Protein AF-D5EQP4-F1 (afdb_monomer)

Solvent-accessible surface area (backbone atoms only — not comparable to full-atom values): 12118 Å² total; per-residue (Å²): 108,71,71,57,51,53,52,50,49,57,51,48,50,67,75,40,42,70,58,52,51,50,50,50,55,60,63,40,48,64,55,52,51,50,50,43,41,33,75,72,69,65,43,60,64,64,76,76,71,49,58,66,45,70,74,69,76,46,62,90,68,68,60,51,70,58,53,53,41,49,52,41,34,54,50,36,27,50,51,29,46,54,44,28,58,54,42,51,75,69,62,64,50,60,69,64,30,52,49,27,49,49,52,24,52,53,37,45,52,55,38,50,31,70,74,62,37,30,54,79,47,52,38,40,72,72,72,43,53,44,70,56,45,52,52,48,52,51,49,52,52,49,49,51,50,64,77,39,41,74,62,43,72,75,46,73,45,68,39,44,50,50,13,52,49,24,40,52,48,17,54,47,37,66,77,73,54,84,90,51,75,66,54,56,51,51,25,53,52,29,36,43,51,12,45,52,29,44,28,52,35,50,53,50,51,42,53,52,53,54,55,53,42,58,60,59,70,69,55,76,80,79,85,124

pLDDT: mean 89.9, std 10.15, range [43.69, 98.62]

Radius of gyration: 22.12 Å; Cα contacts (8 Å, |Δi|>4): 159; chains: 1; bounding box: 54×54×61 Å

Sequence (224 aa):
MLAQVLKSLRQQLHTTRKRLIALLLIGSLPIIALAYAIYGLGIPSGDLTRDPNVLAELPAYTGIASQLGLFLWAASLAIVFLTSFELERRSGNMGRRAFLLASAALTLLLLVDDAFLLHEEMLPGLGVPERATYLGYLSVVGLYLMVFIRSILQSEYLILLLSLGFFGLSVGIDVFVFGTSLVFFLEDSTKLLGICCWFYYHWRVCRSFLNRSTAGENKPAAHS

Structure (mmCIF, N/CA/C/O backbone):
data_AF-D5EQP4-F1
#
_entry.id   AF-D5EQP4-F1
#
loop_
_atom_site.group_PDB
_atom_site.id
_atom_site.type_symbol
_atom_site.label_atom_id
_atom_site.label_alt_id
_atom_site.label_comp_id
_atom_site.label_asym_id
_atom_site.label_entity_id
_atom_site.label_seq_id
_atom_site.pdbx_PDB_ins_code
_atom_site.Cartn_x
_atom_site.Cartn_y
_atom_site.Cartn_z
_atom_site.occupancy
_atom_site.B_iso_or_equiv
_atom_site.auth_seq_id
_atom_site.auth_comp_id
_atom_site.auth_asym_id
_atom_site.auth_atom_id
_atom_site.pdbx_PDB_model_num
ATOM 1 N N . MET A 1 1 ? 3.238 -34.539 31.802 1.00 78.25 1 MET A N 1
ATOM 2 C CA . MET A 1 1 ? 3.637 -33.576 30.753 1.00 78.25 1 MET A CA 1
ATOM 3 C C . MET A 1 1 ? 3.097 -33.958 29.369 1.00 78.25 1 MET A C 1
ATOM 5 O O . MET A 1 1 ? 2.252 -33.239 28.858 1.00 78.25 1 MET A O 1
ATOM 9 N N . LEU A 1 2 ? 3.465 -35.110 28.791 1.00 84.94 2 LEU A N 1
ATOM 10 C CA . LEU A 1 2 ? 3.064 -35.508 27.424 1.00 84.94 2 LEU A CA 1
ATOM 11 C C . LEU A 1 2 ? 1.534 -35.658 27.233 1.00 84.94 2 LEU A C 1
ATOM 13 O O . LEU A 1 2 ? 0.966 -35.144 26.274 1.00 84.94 2 LEU A O 1
ATOM 17 N N . ALA A 1 3 ? 0.836 -36.243 28.211 1.00 83.81 3 ALA A N 1
ATOM 18 C CA . ALA A 1 3 ? -0.630 -36.349 28.200 1.00 83.81 3 ALA A CA 1
ATOM 19 C C . ALA A 1 3 ? -1.356 -34.989 28.314 1.00 83.81 3 ALA A C 1
ATOM 21 O O . ALA A 1 3 ? -2.442 -34.818 27.761 1.00 83.81 3 ALA A O 1
ATOM 22 N N . GLN A 1 4 ? -0.759 -34.004 28.998 1.00 83.88 4 GLN A N 1
ATOM 23 C CA . GLN A 1 4 ? -1.315 -32.646 29.094 1.00 83.88 4 GLN A CA 1
ATOM 24 C C . GLN A 1 4 ? -1.164 -31.894 27.769 1.00 83.88 4 GLN A C 1
ATOM 26 O O . GLN A 1 4 ? -2.110 -31.234 27.348 1.00 83.88 4 GLN A O 1
ATOM 31 N N . VAL A 1 5 ? -0.023 -32.059 27.090 1.00 88.69 5 VAL A N 1
ATOM 32 C CA . VAL A 1 5 ? 0.214 -31.509 25.746 1.00 88.69 5 VAL A CA 1
ATOM 33 C C . VAL A 1 5 ? -0.752 -32.121 24.726 1.00 88.69 5 VAL A C 1
ATOM 35 O O . VAL A 1 5 ? -1.360 -31.403 23.942 1.00 88.69 5 VAL A O 1
ATOM 38 N N . LEU A 1 6 ? -0.979 -33.437 24.765 1.00 89.50 6 LEU A N 1
ATOM 39 C CA . LEU A 1 6 ? -1.938 -34.091 23.864 1.00 89.50 6 LEU A CA 1
ATOM 40 C C . LEU A 1 6 ? -3.383 -33.628 24.105 1.00 89.50 6 LEU A C 1
ATOM 42 O O . LEU A 1 6 ? -4.141 -33.415 23.155 1.00 89.50 6 LEU A O 1
ATOM 46 N N . LYS A 1 7 ? -3.771 -33.431 25.372 1.00 86.94 7 LYS A N 1
ATOM 47 C CA . LYS A 1 7 ? -5.101 -32.921 25.727 1.00 86.94 7 LYS A CA 1
ATOM 48 C C . LYS A 1 7 ? -5.286 -31.466 25.281 1.00 86.94 7 LYS A C 1
ATOM 50 O O . LYS A 1 7 ? -6.334 -31.149 24.717 1.00 86.94 7 LYS A O 1
ATOM 55 N N . SER A 1 8 ? -4.280 -30.607 25.480 1.00 88.44 8 SER A N 1
ATOM 56 C CA . SER A 1 8 ? -4.331 -29.209 25.035 1.00 88.44 8 SER A CA 1
ATOM 57 C C . SER A 1 8 ? -4.357 -29.097 23.510 1.00 88.44 8 SER A C 1
ATOM 59 O O . SER A 1 8 ? -5.171 -28.341 22.986 1.00 88.44 8 SER A O 1
ATOM 61 N N . LEU A 1 9 ? -3.574 -29.911 22.792 1.00 89.38 9 LEU A N 1
ATOM 62 C CA . LEU A 1 9 ? -3.590 -29.978 21.328 1.00 89.38 9 LEU A CA 1
ATOM 63 C C . LEU A 1 9 ? -4.966 -30.373 20.790 1.00 89.38 9 LEU A C 1
ATOM 65 O O . LEU A 1 9 ? -5.507 -29.687 19.926 1.00 89.38 9 LEU A O 1
ATOM 69 N N . ARG A 1 10 ? -5.580 -31.437 21.327 1.00 88.69 10 ARG A N 1
ATOM 70 C CA . ARG A 1 10 ? -6.917 -31.882 20.895 1.00 88.69 10 ARG A CA 1
ATOM 71 C C . ARG A 1 10 ? -7.978 -30.801 21.120 1.00 88.69 10 ARG A C 1
ATOM 73 O O . ARG A 1 10 ? -8.844 -30.594 20.270 1.00 88.69 10 ARG A O 1
ATOM 80 N N . GLN A 1 11 ? -7.901 -30.096 22.248 1.00 88.31 11 GLN A N 1
ATOM 81 C CA . GLN A 1 11 ? -8.816 -29.005 22.580 1.00 88.31 11 GLN A CA 1
ATOM 82 C C . GLN A 1 11 ? -8.595 -27.770 21.691 1.00 88.31 11 GLN A C 1
ATOM 84 O O . GLN A 1 11 ? -9.564 -27.174 21.210 1.00 88.31 11 GLN A O 1
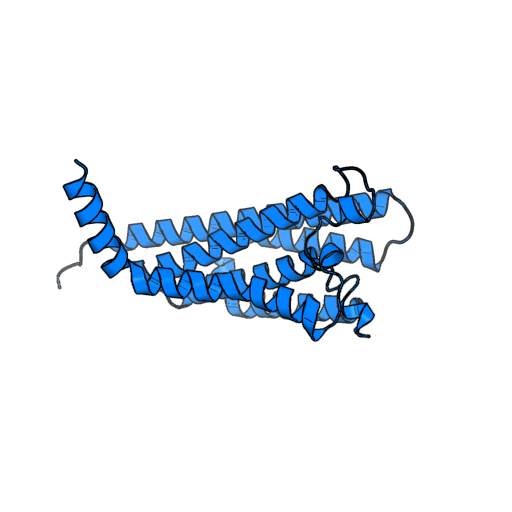ATOM 89 N N . GLN A 1 12 ? -7.340 -27.406 21.421 1.00 86.75 12 GLN A N 1
ATOM 90 C CA . GLN A 1 12 ? -7.002 -26.324 20.499 1.00 86.75 12 GLN A CA 1
ATOM 91 C C . GLN A 1 12 ? -7.479 -26.648 19.088 1.00 86.75 12 GLN A C 1
ATOM 93 O O . GLN A 1 12 ? -8.193 -25.839 18.513 1.00 86.75 12 GLN A O 1
ATOM 98 N N . LEU A 1 13 ? -7.204 -27.849 18.572 1.00 87.81 13 LEU A N 1
ATOM 99 C CA . LEU A 1 13 ? -7.644 -28.259 17.239 1.00 87.81 13 LEU A CA 1
ATOM 100 C C . LEU A 1 13 ? -9.167 -28.143 17.096 1.00 87.81 13 LEU A C 1
ATOM 102 O O . LEU A 1 13 ? -9.658 -27.601 16.112 1.00 87.81 13 LEU A O 1
ATOM 106 N N . HIS A 1 14 ? -9.935 -28.579 18.099 1.00 83.88 14 HIS A N 1
ATOM 107 C CA . HIS A 1 14 ? -11.395 -28.487 18.052 1.00 83.88 14 HIS A CA 1
ATOM 108 C C . HIS A 1 14 ? -11.904 -27.034 18.086 1.00 83.88 14 HIS A C 1
ATOM 110 O O . HIS A 1 14 ? -12.853 -26.691 17.378 1.00 83.88 14 HIS A O 1
ATOM 116 N N . THR A 1 15 ? -11.290 -26.171 18.900 1.00 86.19 15 THR A N 1
ATOM 117 C CA . THR A 1 15 ? -11.697 -24.761 19.051 1.00 86.19 15 THR A CA 1
ATOM 118 C C . THR A 1 15 ? -11.233 -23.879 17.892 1.00 86.19 15 THR A C 1
ATOM 120 O O . THR A 1 15 ? -11.937 -22.942 17.513 1.00 86.19 15 THR A O 1
ATOM 123 N N . THR A 1 16 ? -10.093 -24.192 17.275 1.00 90.06 16 THR A N 1
ATOM 124 C CA . THR A 1 16 ? -9.508 -23.410 16.179 1.00 90.06 16 THR A CA 1
ATOM 125 C C . THR A 1 16 ? -9.766 -24.001 14.798 1.00 90.06 16 THR A C 1
ATOM 127 O O . THR A 1 16 ? -9.499 -23.302 13.825 1.00 90.06 16 THR A O 1
ATOM 130 N N . ARG A 1 17 ? -10.364 -25.201 14.663 1.00 89.25 17 ARG A N 1
ATOM 131 C CA . ARG A 1 17 ? -10.573 -25.872 13.358 1.00 89.25 17 ARG A CA 1
ATOM 132 C C . ARG A 1 17 ? -11.145 -24.965 12.274 1.00 89.25 17 ARG A C 1
ATOM 134 O O . ARG A 1 17 ? -10.651 -24.976 11.160 1.00 89.25 17 ARG A O 1
ATOM 141 N N . LYS A 1 18 ? -12.155 -24.146 12.593 1.00 85.88 18 LYS A N 1
ATOM 142 C CA . LYS A 1 18 ? -12.779 -23.242 11.610 1.00 85.88 18 LYS A CA 1
ATOM 143 C C . LYS A 1 18 ? -11.796 -22.167 11.137 1.00 85.88 18 LYS A C 1
ATOM 145 O O . LYS A 1 18 ? -11.772 -21.846 9.958 1.00 85.88 18 LYS A O 1
ATOM 150 N N . ARG A 1 19 ? -10.971 -21.644 12.052 1.00 87.25 19 ARG A N 1
ATOM 151 C CA . ARG A 1 19 ? -9.914 -20.670 11.745 1.00 87.25 19 ARG A CA 1
ATOM 152 C C . ARG A 1 19 ? -8.800 -21.320 10.931 1.00 87.25 19 ARG A C 1
ATOM 154 O O . ARG A 1 19 ? -8.359 -20.727 9.962 1.00 87.25 19 ARG A O 1
ATOM 161 N N . LEU A 1 20 ? -8.399 -22.541 11.284 1.00 87.31 20 LEU A N 1
ATOM 162 C CA . LEU A 1 20 ? -7.408 -23.314 10.533 1.00 87.31 20 LEU A CA 1
ATOM 163 C C . LEU A 1 20 ? -7.888 -23.610 9.109 1.00 87.31 20 LEU A C 1
ATOM 165 O O . LEU A 1 20 ? -7.147 -23.370 8.167 1.00 87.31 20 LEU A O 1
ATOM 169 N N . ILE A 1 21 ? -9.139 -24.047 8.939 1.00 88.25 21 ILE A N 1
ATOM 170 C CA . ILE A 1 21 ? -9.738 -24.265 7.614 1.00 88.25 21 ILE A CA 1
ATOM 171 C C . ILE A 1 21 ? -9.755 -22.959 6.816 1.00 88.25 21 ILE A C 1
ATOM 173 O O . ILE A 1 21 ? -9.324 -22.951 5.671 1.00 88.25 21 ILE A O 1
ATOM 177 N N . ALA A 1 22 ? -10.193 -21.847 7.413 1.00 85.75 22 ALA A N 1
ATOM 178 C CA . ALA A 1 22 ? -10.192 -20.552 6.735 1.00 85.75 22 ALA A CA 1
ATOM 179 C C . ALA A 1 22 ? -8.777 -20.107 6.323 1.00 85.75 22 ALA A C 1
ATOM 181 O O . ALA A 1 22 ? -8.590 -19.658 5.199 1.00 85.75 22 ALA A O 1
ATOM 182 N N . LEU A 1 23 ? -7.779 -20.278 7.197 1.00 87.81 23 LEU A N 1
ATOM 183 C CA . LEU A 1 23 ? -6.377 -19.977 6.897 1.00 87.81 23 LEU A CA 1
ATOM 184 C C . LEU A 1 23 ? -5.840 -20.836 5.752 1.00 87.81 23 LEU A C 1
ATOM 186 O O . LEU A 1 23 ? -5.170 -20.308 4.874 1.00 87.81 23 LEU A O 1
ATOM 190 N N . LEU A 1 24 ? -6.152 -22.133 5.738 1.00 90.69 24 LEU A N 1
ATOM 191 C CA . LEU A 1 24 ? -5.741 -23.034 4.662 1.00 90.69 24 LEU A CA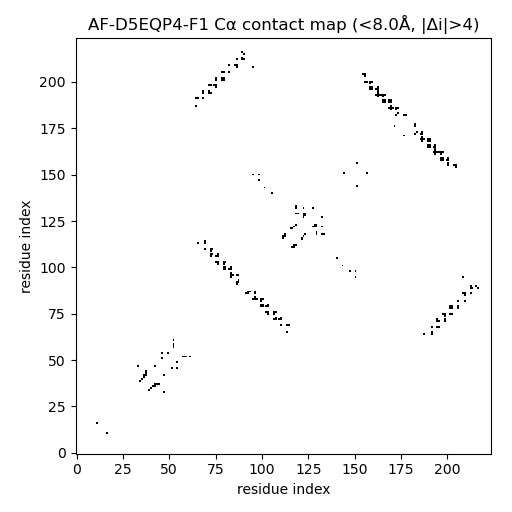 1
ATOM 192 C C . LEU A 1 24 ? -6.413 -22.668 3.336 1.00 90.69 24 LEU A C 1
ATOM 194 O O . LEU A 1 24 ? -5.738 -22.628 2.315 1.00 90.69 24 LEU A O 1
ATOM 198 N N . LEU A 1 25 ? -7.709 -22.346 3.349 1.00 88.25 25 LEU A N 1
ATOM 199 C CA . LEU A 1 25 ? -8.428 -21.912 2.149 1.00 88.25 25 LEU A CA 1
ATOM 200 C C . LEU A 1 25 ? -7.849 -20.605 1.599 1.00 88.25 25 LEU A C 1
ATOM 202 O O . LEU A 1 25 ? -7.482 -20.552 0.430 1.00 88.25 25 LEU A O 1
ATOM 206 N N . ILE A 1 26 ? -7.695 -19.579 2.438 1.00 86.62 26 ILE A N 1
ATOM 207 C CA . ILE A 1 26 ? -7.144 -18.281 2.020 1.00 86.62 26 ILE A CA 1
ATOM 208 C C . ILE A 1 26 ? -5.686 -18.432 1.569 1.00 86.62 26 ILE A C 1
ATOM 210 O O . ILE A 1 26 ? -5.321 -17.932 0.512 1.00 86.62 26 ILE A O 1
ATOM 214 N N . GLY A 1 27 ? -4.866 -19.163 2.328 1.00 84.19 27 GLY A N 1
ATOM 215 C CA . GLY A 1 27 ? -3.465 -19.419 1.992 1.00 84.19 27 GLY A CA 1
ATOM 216 C C . GLY A 1 27 ? -3.284 -20.265 0.731 1.00 84.19 27 GLY A C 1
ATOM 217 O O . GLY A 1 27 ? -2.258 -20.152 0.067 1.00 84.19 27 GLY A O 1
ATOM 218 N N . SER A 1 28 ? -4.282 -21.072 0.357 1.00 89.12 28 SER A N 1
ATOM 219 C CA . SER A 1 28 ? -4.258 -21.833 -0.894 1.00 89.12 28 SER A CA 1
ATOM 220 C C . SER A 1 28 ? -4.545 -20.984 -2.133 1.00 89.12 28 SER A C 1
ATOM 222 O O . SER A 1 28 ? -4.107 -21.359 -3.214 1.00 89.12 28 SER A O 1
ATOM 224 N N . LEU A 1 29 ? -5.212 -19.829 -2.006 1.00 89.56 29 LEU A N 1
ATOM 225 C CA . LEU A 1 29 ? -5.539 -18.961 -3.146 1.00 89.56 29 LEU A CA 1
ATOM 226 C C . LEU A 1 29 ? -4.314 -18.532 -3.973 1.00 89.56 29 LEU A C 1
ATOM 228 O O . LEU A 1 29 ? -4.349 -18.745 -5.184 1.00 89.56 29 LEU A O 1
ATOM 232 N N . PRO A 1 30 ? -3.223 -17.989 -3.390 1.00 85.81 30 PRO A N 1
ATOM 233 C CA . PRO A 1 30 ? -2.036 -17.644 -4.173 1.00 85.81 30 PRO A CA 1
ATOM 234 C C . PRO A 1 30 ? -1.386 -18.876 -4.814 1.00 85.81 30 PRO A C 1
ATOM 236 O O . PRO A 1 30 ? -0.910 -18.796 -5.940 1.00 85.81 30 PRO A O 1
ATOM 239 N N . ILE A 1 31 ? -1.427 -20.039 -4.155 1.00 88.81 31 ILE A N 1
ATOM 240 C CA . ILE A 1 31 ? -0.902 -21.296 -4.714 1.00 88.81 31 ILE A CA 1
ATOM 241 C C . ILE A 1 31 ? -1.733 -21.735 -5.926 1.00 88.81 31 ILE A C 1
ATOM 243 O O . ILE A 1 31 ? -1.174 -22.128 -6.946 1.00 88.81 31 ILE A O 1
ATOM 247 N N . ILE A 1 32 ? -3.062 -21.644 -5.836 1.00 91.31 32 ILE A N 1
ATOM 248 C CA . ILE A 1 32 ? -3.978 -21.949 -6.942 1.00 91.31 32 ILE A CA 1
ATOM 249 C C . ILE A 1 32 ? -3.759 -20.968 -8.098 1.00 91.31 32 ILE A C 1
ATOM 251 O O . ILE A 1 32 ? -3.717 -21.398 -9.247 1.00 91.31 32 ILE A O 1
ATOM 255 N N . ALA A 1 33 ? -3.572 -19.677 -7.812 1.00 88.75 33 ALA A N 1
ATOM 256 C CA . ALA A 1 33 ? -3.278 -18.669 -8.828 1.00 88.75 33 ALA A CA 1
ATOM 257 C C . ALA A 1 33 ? -1.949 -18.954 -9.549 1.00 88.75 33 ALA A C 1
ATOM 259 O O . ALA A 1 33 ? -1.910 -18.938 -10.777 1.00 88.75 33 ALA A O 1
ATOM 260 N N . LEU A 1 34 ? -0.891 -19.304 -8.808 1.00 89.19 34 LEU A N 1
ATOM 261 C CA . LEU A 1 34 ? 0.393 -19.723 -9.379 1.00 89.19 34 LEU A CA 1
ATOM 262 C C . LEU A 1 34 ? 0.248 -20.994 -10.223 1.00 89.19 34 LEU A C 1
ATOM 264 O O . LEU A 1 34 ? 0.749 -21.051 -11.341 1.00 89.19 34 LEU A O 1
ATOM 268 N N . ALA A 1 35 ? -0.477 -22.001 -9.731 1.00 90.06 35 ALA A N 1
ATOM 269 C CA . ALA A 1 35 ? -0.728 -23.226 -10.485 1.00 90.06 35 ALA A CA 1
ATOM 270 C C . ALA A 1 35 ? -1.502 -22.942 -11.782 1.00 90.06 35 ALA A C 1
ATOM 272 O O . ALA A 1 35 ? -1.157 -23.475 -12.833 1.00 90.06 35 ALA A O 1
ATOM 273 N N . TYR A 1 36 ? -2.513 -22.074 -11.733 1.00 92.25 36 TYR A N 1
ATOM 274 C CA . TYR A 1 36 ? -3.247 -21.649 -12.921 1.00 92.25 36 TYR A CA 1
ATOM 275 C C . TYR A 1 36 ? -2.352 -20.888 -13.909 1.00 92.25 36 TYR A C 1
ATOM 277 O O . TYR A 1 36 ? -2.420 -21.141 -15.106 1.00 92.25 36 TYR A O 1
ATOM 285 N N . ALA A 1 37 ? -1.470 -20.011 -13.433 1.00 89.81 37 ALA A N 1
ATOM 286 C CA . ALA A 1 37 ? -0.519 -19.311 -14.289 1.00 89.81 37 ALA A CA 1
ATOM 287 C C . ALA A 1 37 ? 0.457 -20.284 -14.986 1.00 89.81 37 ALA A C 1
ATOM 289 O O . ALA A 1 37 ? 0.692 -20.171 -16.187 1.00 89.81 37 ALA A O 1
ATOM 290 N N . ILE A 1 38 ? 0.950 -21.299 -14.269 1.00 91.06 38 ILE A N 1
ATOM 291 C CA . ILE A 1 38 ? 1.866 -22.307 -14.826 1.00 91.06 38 ILE A CA 1
ATOM 292 C C . ILE A 1 38 ? 1.152 -23.209 -15.838 1.00 91.06 38 ILE A C 1
ATOM 294 O O . ILE A 1 38 ? 1.580 -23.335 -16.982 1.00 91.06 38 ILE A O 1
ATOM 298 N N . TYR A 1 39 ? 0.061 -23.855 -15.425 1.00 92.50 39 TYR A N 1
ATOM 299 C CA . TYR A 1 39 ? -0.576 -24.909 -16.219 1.00 92.50 39 TYR A CA 1
ATOM 300 C C . TYR A 1 39 ? -1.654 -24.390 -17.173 1.00 92.50 39 TYR A C 1
ATOM 302 O O . TYR A 1 39 ? -1.899 -25.003 -18.207 1.00 92.50 39 TYR A O 1
ATOM 310 N N . GLY A 1 40 ? -2.317 -23.288 -16.822 1.00 92.12 40 GLY A N 1
ATOM 311 C CA . GLY A 1 40 ? -3.392 -22.681 -17.608 1.00 92.12 40 GLY A CA 1
ATOM 312 C C . GLY A 1 40 ? -2.900 -21.641 -18.612 1.00 92.12 40 GLY A C 1
ATOM 313 O O . GLY A 1 40 ? -3.426 -21.587 -19.719 1.00 92.12 40 GLY A O 1
ATOM 314 N N . LEU A 1 41 ? -1.889 -20.840 -18.252 1.00 91.50 41 LEU A N 1
ATOM 315 C CA . LEU A 1 41 ? -1.315 -19.811 -19.135 1.00 91.50 41 LEU A CA 1
ATOM 316 C C . LEU A 1 41 ? 0.027 -20.223 -19.762 1.00 91.50 41 LEU A C 1
ATOM 318 O O . LEU A 1 41 ? 0.524 -19.523 -20.638 1.00 91.50 41 LEU A O 1
ATOM 322 N N . GLY A 1 42 ? 0.604 -21.354 -19.342 1.00 91.56 42 GLY A N 1
ATOM 323 C CA . GLY A 1 42 ? 1.872 -21.857 -19.876 1.00 91.56 42 GLY A CA 1
ATOM 324 C C . GLY A 1 42 ? 3.096 -21.049 -19.438 1.00 91.56 42 GLY A C 1
ATOM 325 O O . GLY A 1 42 ? 4.128 -21.113 -20.103 1.00 91.56 42 GLY A O 1
ATOM 326 N N . ILE A 1 43 ? 2.992 -20.278 -18.349 1.00 91.25 43 ILE A N 1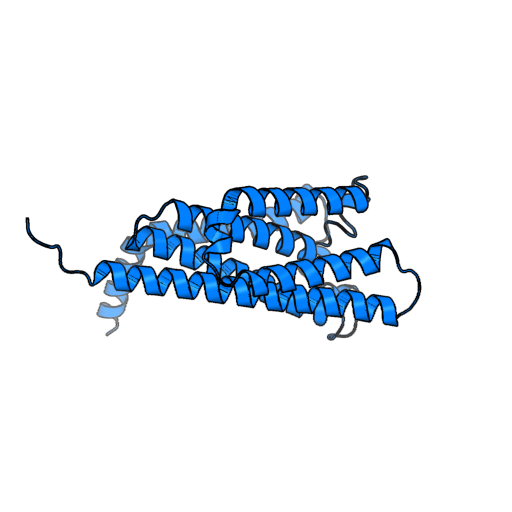
ATOM 327 C CA . ILE A 1 43 ? 4.095 -19.449 -17.853 1.00 91.25 43 ILE A CA 1
ATOM 328 C C . ILE A 1 43 ? 5.136 -20.352 -17.168 1.00 91.25 43 ILE A C 1
ATOM 330 O O . ILE A 1 43 ? 4.766 -21.170 -16.317 1.00 91.25 43 ILE A O 1
ATOM 334 N N . PRO A 1 44 ? 6.438 -20.224 -17.488 1.00 91.06 44 PRO A N 1
ATOM 335 C CA . PRO A 1 44 ? 7.478 -21.000 -16.826 1.00 91.06 44 PRO A CA 1
ATOM 336 C C . PRO A 1 44 ? 7.433 -20.821 -15.305 1.00 91.06 44 PRO A C 1
ATOM 338 O O . PRO A 1 44 ? 7.401 -19.709 -14.783 1.00 91.06 44 PRO A O 1
ATOM 341 N N . SER A 1 45 ? 7.484 -21.926 -14.556 1.00 88.88 45 SER A N 1
ATOM 342 C CA . SER A 1 45 ? 7.447 -21.870 -13.088 1.00 88.88 45 SER A CA 1
ATOM 343 C C . SER A 1 45 ? 8.622 -21.088 -12.495 1.00 88.88 45 SER A C 1
ATOM 345 O O . SER A 1 45 ? 8.498 -20.525 -11.410 1.00 88.88 45 SER A O 1
ATOM 347 N N . GLY A 1 46 ? 9.761 -21.059 -13.199 1.00 86.94 46 GLY A N 1
ATOM 348 C CA . GLY A 1 46 ? 10.923 -20.249 -12.840 1.00 86.94 46 GLY A CA 1
ATOM 349 C C . GLY A 1 46 ? 10.599 -18.758 -12.782 1.00 86.94 46 GLY A C 1
ATOM 350 O O . GLY A 1 46 ? 10.975 -18.114 -11.808 1.00 86.94 46 GLY A O 1
ATOM 351 N N . ASP A 1 47 ? 9.830 -18.257 -13.746 1.00 87.88 47 ASP A N 1
ATOM 352 C CA . ASP A 1 47 ? 9.498 -16.833 -13.884 1.00 87.88 47 ASP A CA 1
ATOM 353 C C . ASP A 1 47 ? 8.529 -16.358 -12.791 1.00 87.88 47 ASP A C 1
ATOM 355 O O . ASP A 1 47 ? 8.526 -15.193 -12.417 1.00 87.88 47 ASP A O 1
ATOM 359 N N . LEU A 1 48 ? 7.725 -17.273 -12.238 1.00 85.75 48 LEU A N 1
ATOM 360 C CA . LEU A 1 48 ? 6.732 -16.965 -11.202 1.00 85.75 48 LEU A CA 1
ATOM 361 C C . LEU A 1 48 ? 7.244 -17.141 -9.768 1.00 85.75 48 LEU A C 1
ATOM 363 O O . LEU A 1 48 ? 6.645 -16.611 -8.834 1.00 85.75 48 LEU A O 1
ATOM 367 N N . THR A 1 49 ? 8.282 -17.958 -9.565 1.00 86.38 49 THR A N 1
ATOM 368 C CA . THR A 1 49 ? 8.731 -18.363 -8.218 1.00 86.38 49 THR A CA 1
ATOM 369 C C . THR A 1 49 ? 10.115 -17.856 -7.843 1.00 86.38 49 THR A C 1
ATOM 371 O O . THR A 1 49 ? 10.432 -17.806 -6.653 1.00 86.38 49 THR A O 1
ATOM 374 N N . ARG A 1 50 ? 10.955 -17.508 -8.823 1.00 87.88 50 ARG A N 1
ATOM 375 C CA . ARG A 1 50 ? 12.294 -16.970 -8.570 1.00 87.88 50 ARG A CA 1
ATOM 376 C C . ARG A 1 50 ? 12.227 -15.456 -8.436 1.00 87.88 50 ARG A C 1
ATOM 378 O O . ARG A 1 50 ? 11.373 -14.800 -9.015 1.00 87.88 50 ARG A O 1
ATOM 385 N N . ASP A 1 51 ? 13.159 -14.922 -7.660 1.00 89.56 51 ASP A N 1
ATOM 386 C CA . ASP A 1 51 ? 13.308 -13.483 -7.486 1.00 89.56 51 ASP A CA 1
ATOM 387 C C . ASP A 1 51 ? 13.684 -12.802 -8.823 1.00 89.56 51 ASP A C 1
ATOM 389 O O . ASP A 1 51 ? 14.544 -13.326 -9.546 1.00 89.56 51 ASP A O 1
ATOM 393 N N . PRO A 1 52 ? 13.078 -11.650 -9.164 1.00 90.56 52 PRO A N 1
ATOM 394 C CA . PRO A 1 52 ? 13.333 -10.967 -10.430 1.00 90.56 52 PRO A CA 1
ATOM 395 C C . PRO A 1 52 ? 14.784 -10.489 -10.575 1.00 90.56 52 PRO A C 1
ATOM 397 O O . PRO A 1 52 ? 15.329 -10.570 -11.675 1.00 90.56 52 PRO A O 1
ATOM 400 N N . ASN A 1 53 ? 15.460 -10.080 -9.490 1.00 92.75 53 ASN A N 1
ATOM 401 C CA . ASN A 1 53 ? 16.872 -9.690 -9.559 1.00 92.75 53 ASN A CA 1
ATOM 402 C C . ASN A 1 53 ? 17.761 -10.899 -9.882 1.00 92.75 53 ASN A C 1
ATOM 404 O O . ASN A 1 53 ? 18.758 -10.756 -10.585 1.00 92.75 53 ASN A O 1
ATOM 408 N N . VAL A 1 54 ? 17.390 -12.101 -9.423 1.00 92.12 54 VAL A N 1
ATOM 409 C CA . VAL A 1 54 ? 18.097 -13.345 -9.778 1.00 92.12 54 VAL A CA 1
ATOM 410 C C . VAL A 1 54 ? 17.868 -13.725 -11.241 1.00 92.12 54 VAL A C 1
ATOM 412 O O . VAL A 1 54 ? 18.803 -14.188 -11.889 1.00 92.12 54 VAL A O 1
ATOM 415 N N . LEU A 1 55 ? 16.649 -13.556 -11.761 1.00 92.81 55 LEU A N 1
ATOM 416 C CA . LEU A 1 55 ? 16.333 -13.848 -13.166 1.00 92.81 55 LEU A CA 1
ATOM 417 C C . LEU A 1 55 ? 17.033 -12.884 -14.130 1.00 92.81 55 LEU A C 1
ATOM 419 O O . LEU A 1 55 ? 17.497 -13.311 -15.182 1.00 92.81 55 LEU A O 1
ATOM 423 N N . ALA A 1 56 ? 17.132 -11.610 -13.755 1.00 93.62 56 ALA A N 1
ATOM 424 C CA . ALA A 1 56 ? 17.753 -10.566 -14.564 1.00 93.62 56 ALA A CA 1
ATOM 425 C C . ALA A 1 56 ? 19.265 -10.389 -14.306 1.00 93.62 56 ALA A C 1
ATOM 427 O O . ALA A 1 56 ? 19.864 -9.460 -14.841 1.00 93.62 56 ALA A O 1
ATOM 428 N N . GLU A 1 57 ? 19.880 -11.250 -13.483 1.00 95.06 57 GLU A N 1
ATOM 429 C CA . GLU A 1 57 ? 21.303 -11.179 -13.099 1.00 95.06 57 GLU A CA 1
ATOM 430 C C . GLU A 1 57 ? 21.718 -9.805 -12.527 1.00 95.06 57 GLU A C 1
ATOM 432 O O . GLU A 1 57 ? 22.838 -9.323 -12.715 1.00 95.06 57 GLU A O 1
ATOM 437 N N . LEU A 1 58 ? 20.801 -9.160 -11.801 1.00 95.38 58 LEU A N 1
ATOM 438 C CA . LEU A 1 58 ? 20.987 -7.825 -11.243 1.00 95.38 58 LEU A CA 1
ATOM 439 C C . LEU A 1 58 ? 21.645 -7.875 -9.853 1.00 95.38 58 LEU A C 1
ATOM 441 O O . LEU A 1 58 ? 21.467 -8.836 -9.098 1.00 95.38 58 LEU A O 1
ATOM 445 N N . PRO A 1 59 ? 22.371 -6.813 -9.451 1.00 95.25 59 PRO A N 1
ATOM 446 C CA . PRO A 1 59 ? 22.880 -6.689 -8.090 1.00 95.25 59 PRO A CA 1
ATOM 447 C C . PRO A 1 59 ? 21.766 -6.737 -7.034 1.00 95.25 59 PRO A C 1
ATOM 449 O O . PRO A 1 59 ? 20.670 -6.224 -7.243 1.00 95.25 59 PRO A O 1
ATOM 452 N N . ALA A 1 60 ? 22.075 -7.261 -5.844 1.00 91.62 60 ALA A N 1
ATOM 453 C CA . ALA A 1 60 ? 21.095 -7.426 -4.762 1.00 91.62 60 ALA A CA 1
ATOM 454 C C . ALA A 1 60 ? 20.481 -6.109 -4.240 1.00 91.62 60 ALA A C 1
ATOM 456 O O . ALA A 1 60 ? 19.439 -6.137 -3.594 1.00 91.62 60 ALA A O 1
ATOM 457 N N . TYR A 1 61 ? 21.124 -4.963 -4.490 1.00 92.81 61 TYR A N 1
ATOM 458 C CA . TYR A 1 61 ? 20.620 -3.646 -4.087 1.00 92.81 61 TYR A CA 1
ATOM 459 C C . TYR A 1 61 ? 19.630 -3.036 -5.094 1.00 92.81 61 TYR A C 1
ATOM 461 O O . TYR A 1 61 ? 19.072 -1.969 -4.826 1.00 92.81 61 TYR A O 1
ATOM 469 N N . THR A 1 62 ? 19.425 -3.666 -6.254 1.00 94.06 62 THR A N 1
ATOM 470 C CA . THR A 1 62 ? 18.522 -3.148 -7.284 1.00 94.06 62 THR A CA 1
ATOM 471 C C . THR A 1 62 ? 17.089 -3.115 -6.763 1.00 94.06 62 THR A C 1
ATOM 473 O O . THR A 1 62 ? 16.569 -4.113 -6.263 1.00 94.06 62 THR A O 1
ATOM 476 N N . GLY A 1 63 ? 16.464 -1.938 -6.854 1.00 92.38 63 GLY A N 1
ATOM 477 C CA . GLY A 1 63 ? 15.093 -1.715 -6.395 1.00 92.38 63 GLY A CA 1
ATOM 478 C C . GLY A 1 63 ? 14.933 -1.535 -4.882 1.00 92.38 63 GLY A C 1
ATOM 479 O O . GLY A 1 63 ? 13.806 -1.583 -4.396 1.00 92.38 63 GLY A O 1
ATOM 480 N N . ILE A 1 64 ? 16.007 -1.303 -4.113 1.00 94.50 64 ILE A N 1
ATOM 481 C CA . ILE A 1 64 ? 15.923 -1.191 -2.643 1.00 94.50 64 ILE A CA 1
ATOM 482 C C . ILE A 1 64 ? 14.907 -0.138 -2.160 1.00 94.50 64 ILE A C 1
ATOM 484 O O . ILE A 1 64 ? 14.192 -0.380 -1.189 1.00 94.50 64 ILE A O 1
ATOM 488 N N . ALA A 1 65 ? 14.798 1.008 -2.842 1.00 93.56 65 ALA A N 1
ATOM 489 C CA . ALA A 1 65 ? 13.830 2.051 -2.497 1.00 93.56 65 ALA A CA 1
ATOM 490 C C . ALA A 1 65 ? 12.382 1.566 -2.685 1.00 93.56 65 ALA A C 1
ATOM 492 O O . ALA A 1 65 ? 11.559 1.729 -1.782 1.00 93.56 65 ALA A O 1
ATOM 493 N N . SER A 1 66 ? 12.102 0.894 -3.806 1.00 94.00 66 SER A N 1
ATOM 494 C CA . SER A 1 66 ? 10.802 0.274 -4.081 1.00 94.00 66 SER A CA 1
ATOM 495 C C . SER A 1 66 ? 10.467 -0.814 -3.050 1.00 94.00 66 SER A C 1
ATOM 497 O O . SER A 1 66 ? 9.395 -0.787 -2.449 1.00 94.00 66 SER A O 1
ATOM 499 N N . GLN A 1 67 ? 11.419 -1.695 -2.715 1.00 95.25 67 GLN A N 1
ATOM 500 C CA . GLN A 1 67 ? 11.227 -2.734 -1.690 1.00 95.25 67 GLN A CA 1
ATOM 501 C C . GLN A 1 67 ? 10.889 -2.150 -0.309 1.00 95.25 67 GLN A C 1
ATOM 503 O O . GLN A 1 67 ? 9.987 -2.641 0.373 1.00 95.25 67 GLN A O 1
ATOM 508 N N . LEU A 1 68 ? 11.574 -1.076 0.103 1.00 97.31 68 LEU A N 1
ATOM 509 C CA . LEU A 1 68 ? 11.249 -0.362 1.342 1.00 97.31 68 LEU A CA 1
ATOM 510 C C . LEU A 1 68 ? 9.835 0.234 1.298 1.00 97.31 68 LEU A C 1
ATOM 5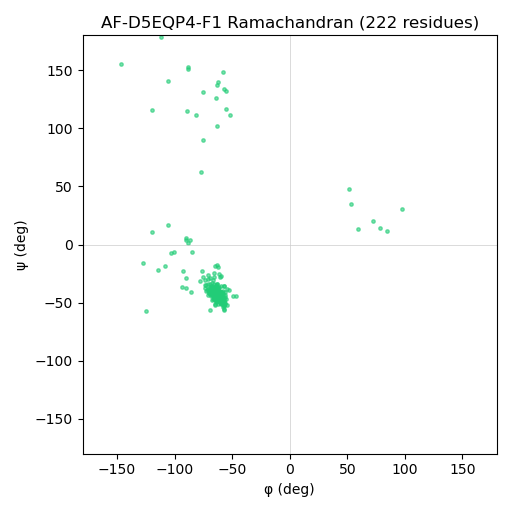12 O O . LEU A 1 68 ? 9.104 0.143 2.288 1.00 97.31 68 LEU A O 1
ATOM 516 N N . GLY A 1 69 ? 9.437 0.790 0.152 1.00 97.69 69 GLY A N 1
ATOM 517 C CA . GLY A 1 69 ? 8.073 1.249 -0.099 1.00 97.69 69 GLY A CA 1
ATOM 518 C C . GLY A 1 69 ? 7.043 0.135 0.102 1.00 97.69 69 GLY A C 1
ATOM 519 O O . GLY A 1 69 ? 6.115 0.294 0.896 1.00 97.69 69 GLY A O 1
ATOM 520 N N . LEU A 1 70 ? 7.255 -1.033 -0.515 1.00 97.75 70 LEU A N 1
ATOM 521 C CA . LEU A 1 70 ? 6.379 -2.203 -0.378 1.00 97.75 70 LEU A CA 1
ATOM 522 C C . LEU A 1 70 ? 6.243 -2.674 1.076 1.00 97.75 70 LEU A C 1
ATOM 524 O O . LEU A 1 70 ? 5.136 -2.989 1.522 1.00 97.75 70 LEU A O 1
ATOM 528 N N . PHE A 1 71 ? 7.330 -2.680 1.854 1.00 98.25 71 PHE A N 1
ATOM 529 C CA . PHE A 1 71 ? 7.262 -3.027 3.278 1.00 98.25 71 PHE A CA 1
ATOM 530 C C . PHE A 1 71 ? 6.404 -2.044 4.075 1.00 98.25 71 PHE A C 1
ATOM 532 O O . PHE A 1 71 ? 5.606 -2.466 4.916 1.00 98.25 71 PHE A O 1
ATOM 539 N N . LEU A 1 72 ? 6.528 -0.743 3.809 1.00 98.38 72 LEU A N 1
ATOM 540 C CA . LEU A 1 72 ? 5.728 0.282 4.478 1.00 98.38 72 LEU A CA 1
ATOM 541 C C . LEU A 1 72 ? 4.260 0.244 4.044 1.00 98.38 72 LEU A C 1
ATOM 543 O O . LEU A 1 72 ? 3.372 0.412 4.887 1.00 98.38 72 LEU A O 1
ATOM 547 N N . TRP A 1 73 ? 3.981 -0.034 2.771 1.00 98.31 73 TRP A N 1
ATOM 548 C CA . TRP A 1 73 ? 2.629 -0.272 2.274 1.00 98.31 73 TRP A CA 1
ATOM 549 C C . TRP A 1 73 ? 1.981 -1.477 2.961 1.00 98.31 73 TRP A C 1
ATOM 551 O O . TRP A 1 73 ? 0.889 -1.360 3.526 1.00 98.31 73 TRP A O 1
ATOM 561 N N . ALA A 1 74 ? 2.679 -2.614 3.003 1.00 98.19 74 ALA A N 1
ATOM 562 C CA . ALA A 1 74 ? 2.206 -3.825 3.667 1.00 98.19 74 ALA A CA 1
ATOM 563 C C . ALA A 1 74 ? 2.002 -3.610 5.177 1.00 98.19 74 ALA A C 1
ATOM 565 O O . ALA A 1 74 ? 0.984 -4.029 5.734 1.00 98.19 74 ALA A O 1
ATOM 566 N N . ALA A 1 75 ? 2.922 -2.901 5.839 1.00 98.31 75 ALA A N 1
ATOM 567 C CA . ALA A 1 75 ? 2.792 -2.540 7.247 1.00 98.31 75 ALA A CA 1
ATOM 568 C C . ALA A 1 75 ? 1.574 -1.638 7.488 1.00 98.31 75 ALA A C 1
ATOM 570 O O . ALA A 1 75 ? 0.799 -1.902 8.408 1.00 98.31 75 ALA A O 1
ATOM 571 N N . SER A 1 76 ? 1.367 -0.624 6.640 1.00 98.19 76 SER A N 1
ATOM 572 C CA . SER A 1 76 ? 0.196 0.263 6.680 1.00 98.19 76 SER A CA 1
ATOM 573 C C . SER A 1 76 ? -1.101 -0.529 6.554 1.00 98.19 76 SER A C 1
ATOM 575 O O . SER A 1 76 ? -1.999 -0.362 7.376 1.00 98.19 76 SER A O 1
ATOM 577 N N . LEU A 1 77 ? -1.179 -1.432 5.571 1.00 98.31 77 LEU A N 1
ATOM 578 C CA . LEU A 1 77 ? -2.335 -2.293 5.336 1.00 98.31 77 LEU A CA 1
ATOM 579 C C . LEU A 1 77 ? -2.624 -3.185 6.549 1.00 98.31 77 LEU A C 1
ATOM 581 O O . LEU A 1 77 ? -3.763 -3.253 7.016 1.00 98.31 77 LEU A O 1
ATOM 585 N N . ALA A 1 78 ? -1.595 -3.830 7.100 1.00 97.25 78 ALA A N 1
ATOM 586 C CA . ALA A 1 78 ? -1.735 -4.716 8.247 1.00 97.25 78 ALA A CA 1
ATOM 587 C C . ALA A 1 78 ? -2.291 -3.982 9.479 1.00 97.25 78 ALA A C 1
ATOM 589 O O . ALA A 1 78 ? -3.218 -4.484 10.122 1.00 97.25 78 ALA A O 1
ATOM 590 N N . ILE A 1 79 ? -1.779 -2.784 9.795 1.00 97.38 79 ILE A N 1
ATOM 591 C CA . ILE A 1 79 ? -2.221 -2.036 10.982 1.00 97.38 79 ILE A CA 1
ATOM 592 C C . ILE A 1 79 ? -3.660 -1.528 10.852 1.00 97.38 79 ILE A C 1
ATOM 594 O O . ILE A 1 79 ? -4.424 -1.650 11.815 1.00 97.38 79 ILE A O 1
ATOM 598 N N . VAL A 1 80 ? -4.070 -1.010 9.686 1.00 97.00 80 VAL A N 1
ATOM 599 C CA . VAL A 1 80 ? -5.449 -0.521 9.495 1.00 97.00 80 VAL A CA 1
ATOM 600 C C . VAL A 1 80 ? -6.440 -1.673 9.484 1.00 97.00 80 VAL A C 1
ATOM 602 O O . VAL A 1 80 ? -7.495 -1.584 10.117 1.00 97.00 80 VAL A O 1
ATOM 605 N N . PHE A 1 81 ? -6.073 -2.787 8.848 1.00 94.25 81 PHE A N 1
ATOM 606 C CA . PHE A 1 81 ? -6.913 -3.971 8.776 1.00 94.25 81 PHE A CA 1
ATOM 607 C C . PHE A 1 81 ? -7.111 -4.573 10.168 1.00 94.25 81 PHE A C 1
ATOM 609 O O . PHE A 1 81 ? -8.252 -4.713 10.610 1.00 94.25 81 PHE A O 1
ATOM 616 N N . LEU A 1 82 ? -6.029 -4.822 10.916 1.00 94.06 82 LEU A N 1
ATOM 617 C CA . LEU A 1 82 ? -6.097 -5.340 12.286 1.00 94.06 82 LEU A CA 1
ATOM 618 C C . LEU A 1 82 ? -6.929 -4.428 13.199 1.00 94.06 82 LEU A C 1
ATOM 620 O O . LEU A 1 82 ? -7.806 -4.899 13.926 1.00 94.06 82 LEU A O 1
ATOM 624 N N . THR A 1 83 ? -6.691 -3.117 13.130 1.00 94.25 83 THR A N 1
ATOM 625 C CA . THR A 1 83 ? -7.403 -2.143 13.965 1.00 94.25 83 THR A CA 1
ATOM 626 C C . THR A 1 83 ? -8.895 -2.106 13.644 1.00 94.25 83 THR A C 1
ATOM 628 O O . THR A 1 83 ? -9.710 -1.955 14.555 1.00 94.25 83 THR A O 1
ATOM 631 N N . SER A 1 84 ? -9.281 -2.292 12.378 1.00 93.00 84 SER A N 1
ATOM 632 C CA . SER A 1 84 ? -10.692 -2.312 11.978 1.00 93.00 84 SER A CA 1
ATOM 633 C C . SER A 1 84 ? -11.482 -3.444 12.656 1.00 93.00 84 SER A C 1
ATOM 635 O O . SER A 1 84 ? -12.598 -3.208 13.127 1.00 93.00 84 SER A O 1
ATOM 637 N N . PHE A 1 85 ? -10.889 -4.639 12.784 1.00 88.19 85 PHE A N 1
ATOM 638 C CA . PHE A 1 85 ? -11.504 -5.777 13.478 1.00 88.19 85 PHE A CA 1
ATOM 639 C C . PHE A 1 85 ? -11.514 -5.600 14.990 1.00 88.19 85 PHE A C 1
ATOM 641 O O . PHE A 1 85 ? -12.476 -5.979 15.657 1.00 88.19 85 PHE A O 1
ATOM 648 N N . GLU A 1 86 ? -10.455 -5.020 15.547 1.00 88.19 86 GLU A N 1
ATOM 649 C CA . GLU A 1 86 ? -10.400 -4.794 16.987 1.00 88.19 86 GLU A CA 1
ATOM 650 C C . GLU A 1 86 ? -11.426 -3.738 17.425 1.00 88.19 86 GLU A C 1
ATOM 652 O O . GLU A 1 86 ? -12.068 -3.876 18.466 1.00 88.19 86 GLU A O 1
ATOM 657 N N . LEU A 1 87 ? -11.663 -2.721 16.594 1.00 85.19 87 LEU A N 1
ATOM 658 C CA . LEU A 1 87 ? -12.648 -1.680 16.874 1.00 85.19 87 LEU A CA 1
ATOM 659 C C . LEU A 1 87 ? -14.098 -2.179 16.775 1.00 85.19 87 LEU A C 1
ATOM 661 O O . LEU A 1 87 ? -14.947 -1.721 17.548 1.00 85.19 87 LEU A O 1
ATOM 665 N N . GLU A 1 88 ? -14.371 -3.118 15.859 1.00 79.62 88 GLU A N 1
ATOM 666 C CA . GLU A 1 88 ? -15.659 -3.819 15.763 1.00 79.62 88 GLU A CA 1
ATOM 667 C C . GLU A 1 88 ? -16.008 -4.503 17.086 1.00 79.62 88 GLU A C 1
ATOM 669 O O . GLU A 1 88 ? -17.128 -4.360 17.570 1.00 79.62 88 GLU A O 1
ATOM 674 N N . ARG A 1 89 ? -15.034 -5.188 17.695 1.00 74.50 89 ARG A N 1
ATOM 675 C CA . ARG A 1 89 ? -15.235 -5.935 18.942 1.00 74.50 89 ARG A CA 1
ATOM 676 C C . ARG A 1 89 ? -15.486 -5.043 20.152 1.00 74.50 89 ARG A C 1
ATOM 678 O O . ARG A 1 89 ? -16.259 -5.431 21.018 1.00 74.50 89 ARG A O 1
ATOM 685 N N . ARG A 1 90 ? -14.816 -3.890 20.223 1.00 77.38 90 ARG A N 1
ATOM 686 C CA . ARG A 1 90 ? -14.796 -3.049 21.432 1.00 77.38 90 ARG A CA 1
ATOM 687 C C . ARG A 1 90 ? -15.856 -1.954 21.466 1.00 77.38 90 ARG A C 1
ATOM 689 O O . ARG A 1 90 ? -16.367 -1.626 22.525 1.00 77.38 90 ARG A O 1
ATOM 696 N N . SER A 1 91 ? -16.167 -1.338 20.323 1.00 69.69 91 SER A N 1
ATOM 697 C CA . SER A 1 91 ? -16.952 -0.088 20.316 1.00 69.69 91 SER A CA 1
ATOM 698 C C . SER A 1 91 ? -18.186 -0.096 19.421 1.00 69.69 91 SER A C 1
ATOM 700 O O . SER A 1 91 ? -18.999 0.820 19.522 1.00 69.69 91 SER A O 1
ATOM 702 N N . GLY A 1 92 ? -18.301 -1.052 18.490 1.00 66.25 92 GLY A N 1
ATOM 703 C CA . GLY A 1 92 ? -19.387 -1.073 17.503 1.00 66.25 92 GLY A CA 1
ATOM 704 C C . GLY A 1 92 ? -19.466 0.174 16.605 1.00 66.25 92 GLY A C 1
ATOM 705 O O . GLY A 1 92 ? -20.470 0.373 15.925 1.00 66.25 92 GLY A O 1
ATOM 706 N N . ASN A 1 93 ? -18.441 1.040 16.579 1.00 77.69 93 ASN A N 1
ATOM 707 C CA . ASN A 1 93 ? -18.479 2.288 15.815 1.00 77.69 93 ASN A CA 1
ATOM 708 C C . ASN A 1 93 ? -18.310 2.020 14.309 1.00 77.69 93 ASN A C 1
ATOM 710 O O . ASN A 1 93 ? -17.196 2.019 13.774 1.00 77.69 93 ASN A O 1
ATOM 714 N N . MET A 1 94 ? -19.440 1.811 13.629 1.00 81.88 94 MET A N 1
ATOM 715 C CA . MET A 1 94 ? -19.500 1.457 12.207 1.00 81.88 94 MET A CA 1
ATOM 716 C C . MET A 1 94 ? -18.804 2.486 11.307 1.00 81.88 94 MET A C 1
ATOM 718 O O . MET A 1 94 ? -18.140 2.095 10.352 1.00 81.88 94 MET A O 1
ATOM 722 N N . GLY A 1 95 ? -18.879 3.783 11.632 1.00 88.12 95 GLY A N 1
ATOM 723 C CA . GLY A 1 95 ? -18.257 4.845 10.832 1.00 88.12 95 GLY A CA 1
ATOM 724 C C . GLY A 1 95 ? -16.727 4.790 10.845 1.00 88.12 95 GLY A C 1
ATOM 725 O O . GLY A 1 95 ? -16.093 4.832 9.793 1.00 88.12 95 GLY A O 1
ATOM 726 N N . ARG A 1 96 ? -16.115 4.625 12.026 1.00 90.38 96 ARG A N 1
ATOM 727 C CA . ARG A 1 96 ? -14.650 4.493 12.145 1.00 90.38 96 ARG A CA 1
ATOM 728 C C . ARG A 1 96 ? -14.134 3.200 11.524 1.00 90.38 96 ARG A C 1
ATOM 730 O O . ARG A 1 96 ? -13.065 3.201 10.924 1.00 90.38 96 ARG A O 1
ATOM 737 N N . ARG A 1 97 ? -14.892 2.108 11.653 1.00 91.81 97 ARG A N 1
ATOM 738 C CA . ARG A 1 97 ? -14.559 0.841 10.996 1.00 91.81 97 ARG A CA 1
ATOM 739 C C . ARG A 1 97 ? -14.619 0.973 9.475 1.00 91.81 97 ARG A C 1
ATOM 741 O O . ARG A 1 97 ? -13.684 0.543 8.813 1.00 91.81 97 ARG A O 1
ATOM 748 N N . ALA A 1 98 ? -15.682 1.573 8.936 1.00 94.06 98 ALA A N 1
ATOM 749 C CA . ALA A 1 98 ? -15.822 1.800 7.500 1.00 94.06 98 ALA A CA 1
ATOM 750 C C . ALA A 1 98 ? -14.669 2.651 6.952 1.00 94.06 98 ALA A C 1
ATOM 752 O O . ALA A 1 98 ? -14.101 2.297 5.925 1.00 94.06 98 ALA A O 1
ATOM 753 N N . PHE A 1 99 ? -14.270 3.700 7.681 1.00 96.06 99 PHE A N 1
ATOM 754 C CA . PHE A 1 99 ? -13.085 4.490 7.349 1.00 96.06 99 PHE A CA 1
ATOM 755 C C . PHE A 1 99 ? -11.822 3.626 7.282 1.00 96.06 99 PHE A C 1
ATOM 757 O O . PHE A 1 99 ? -11.175 3.607 6.246 1.00 96.06 99 PHE A O 1
ATOM 764 N N . LEU A 1 100 ? -11.513 2.847 8.328 1.00 96.31 100 LEU A N 1
ATOM 765 C CA . LEU A 1 100 ? -10.321 1.988 8.347 1.00 96.31 100 LEU A CA 1
ATOM 766 C C . LEU A 1 100 ? -10.330 0.912 7.252 1.00 96.31 100 LEU A C 1
ATOM 768 O O . LEU A 1 100 ? -9.282 0.620 6.685 1.00 96.31 100 LEU A O 1
ATOM 772 N N . LEU A 1 101 ? -11.489 0.324 6.946 1.00 96.56 101 LEU A N 1
ATOM 773 C CA . LEU A 1 101 ? -11.621 -0.649 5.857 1.00 96.56 101 LEU A CA 1
ATOM 774 C C . LEU A 1 101 ? -11.434 0.007 4.486 1.00 96.56 101 LEU A C 1
ATOM 776 O O . LEU A 1 101 ? -10.793 -0.580 3.621 1.00 96.56 101 LEU A O 1
ATOM 780 N N . ALA A 1 102 ? -11.939 1.226 4.295 1.00 97.25 102 ALA A N 1
ATOM 781 C CA . ALA A 1 102 ? -11.686 1.991 3.081 1.00 97.25 102 ALA A CA 1
ATOM 782 C C . ALA A 1 102 ? -10.206 2.389 2.964 1.00 97.25 102 ALA A C 1
ATOM 784 O O . ALA A 1 102 ? -9.630 2.249 1.890 1.00 97.25 102 ALA A O 1
ATOM 785 N N . SER A 1 103 ? -9.561 2.795 4.066 1.00 97.44 103 SER A N 1
ATOM 786 C CA . SER A 1 103 ? -8.114 3.034 4.112 1.00 97.44 103 SER A CA 1
ATOM 787 C C . SER A 1 103 ? -7.327 1.768 3.770 1.00 97.44 103 SER A C 1
ATOM 789 O O . SER A 1 103 ? -6.350 1.841 3.031 1.00 97.44 103 SER A O 1
ATOM 791 N N . ALA A 1 104 ? -7.761 0.603 4.267 1.00 97.81 104 ALA A N 1
ATOM 792 C CA . ALA A 1 104 ? -7.164 -0.692 3.948 1.00 97.81 104 ALA A CA 1
ATOM 793 C C . ALA A 1 104 ? -7.298 -1.016 2.457 1.00 97.81 104 ALA A C 1
ATOM 795 O O . ALA A 1 104 ? -6.309 -1.358 1.821 1.00 97.81 104 ALA A O 1
ATOM 796 N N . ALA A 1 105 ? -8.494 -0.859 1.887 1.00 98.00 105 ALA A N 1
ATOM 797 C CA . ALA A 1 105 ? -8.739 -1.105 0.469 1.00 98.00 105 ALA A CA 1
ATOM 798 C C . ALA A 1 105 ? -7.911 -0.171 -0.428 1.00 98.00 105 ALA A C 1
ATOM 800 O O . ALA A 1 105 ? -7.303 -0.634 -1.388 1.00 98.00 105 ALA A O 1
ATOM 801 N N . LEU A 1 106 ? -7.830 1.119 -0.084 1.00 98.12 106 LEU A N 1
ATOM 802 C CA . LEU A 1 106 ? -7.011 2.090 -0.810 1.00 98.12 106 LEU A CA 1
ATOM 803 C C . LEU A 1 106 ? -5.515 1.769 -0.700 1.00 98.12 106 LEU A C 1
ATOM 805 O O . LEU A 1 106 ? -4.811 1.767 -1.700 1.00 98.12 106 LEU A O 1
ATOM 809 N N . THR A 1 107 ? -5.035 1.442 0.500 1.00 98.31 107 THR A N 1
ATOM 810 C CA . THR A 1 107 ? -3.633 1.053 0.724 1.00 98.31 107 THR A CA 1
ATOM 811 C C . THR A 1 107 ? -3.292 -0.239 -0.023 1.00 98.31 107 THR A C 1
ATOM 813 O O . THR A 1 107 ? -2.207 -0.351 -0.576 1.00 98.31 107 THR A O 1
ATOM 816 N N . LEU A 1 108 ? -4.215 -1.206 -0.075 1.00 97.75 108 LEU A N 1
ATOM 817 C CA . LEU A 1 108 ? -4.042 -2.437 -0.846 1.00 97.75 108 LEU A CA 1
ATOM 818 C C . LEU A 1 108 ? -3.989 -2.156 -2.351 1.00 97.75 108 LEU A C 1
ATOM 820 O O . LEU A 1 108 ? -3.157 -2.744 -3.027 1.00 97.75 108 LEU A O 1
ATOM 824 N N . LEU A 1 109 ? -4.842 -1.264 -2.866 1.00 97.19 109 LEU A N 1
ATOM 825 C CA . LEU A 1 109 ? -4.806 -0.856 -4.272 1.00 97.19 109 LEU A CA 1
ATOM 826 C C . LEU A 1 109 ? -3.429 -0.289 -4.645 1.00 97.19 109 LEU A C 1
ATOM 828 O O . LEU A 1 109 ? -2.846 -0.744 -5.621 1.00 97.19 109 LEU A O 1
ATOM 832 N N . LEU A 1 110 ? -2.906 0.644 -3.844 1.00 96.75 110 LEU A N 1
ATOM 833 C CA . LEU A 1 110 ? -1.595 1.265 -4.075 1.00 96.75 110 LEU A CA 1
ATOM 834 C C . LEU A 1 110 ? -0.436 0.273 -3.886 1.00 96.75 110 LEU A C 1
ATOM 836 O O . LEU A 1 110 ? 0.515 0.284 -4.655 1.00 96.75 110 LEU A O 1
ATOM 840 N N . LEU A 1 111 ? -0.534 -0.632 -2.906 1.00 97.75 111 LEU A N 1
ATOM 841 C CA . LEU A 1 111 ? 0.444 -1.707 -2.715 1.00 97.75 111 LEU A CA 1
ATOM 842 C C . LEU A 1 111 ? 0.515 -2.633 -3.934 1.00 97.75 111 LEU A C 1
ATOM 844 O O . LEU A 1 111 ? 1.603 -3.010 -4.348 1.00 97.75 111 LEU A O 1
ATOM 848 N N . VAL A 1 112 ? -0.638 -3.054 -4.459 1.00 96.06 112 VAL A N 1
ATOM 849 C CA . VAL A 1 112 ? -0.707 -3.952 -5.620 1.00 96.06 112 VAL A CA 1
ATOM 850 C C . VAL A 1 112 ? -0.213 -3.234 -6.873 1.00 96.06 112 VAL A C 1
ATOM 852 O O . VAL A 1 112 ? 0.487 -3.850 -7.667 1.00 96.06 112 VAL A O 1
ATOM 855 N N . ASP A 1 113 ? -0.537 -1.951 -7.027 1.00 95.00 113 ASP A N 1
ATOM 856 C CA . ASP A 1 113 ? 0.002 -1.119 -8.101 1.00 95.00 113 ASP A CA 1
ATOM 857 C C . ASP A 1 113 ? 1.536 -1.087 -8.085 1.00 95.00 113 ASP A C 1
ATOM 859 O O . ASP A 1 113 ? 2.148 -1.514 -9.059 1.00 95.00 113 ASP A O 1
ATOM 863 N 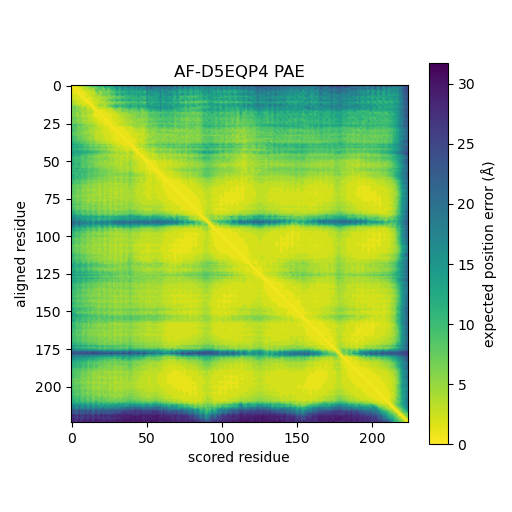N . ASP A 1 114 ? 2.149 -0.712 -6.958 1.00 94.50 114 ASP A N 1
ATOM 864 C CA . ASP A 1 114 ? 3.613 -0.663 -6.828 1.00 94.50 114 ASP A CA 1
ATOM 865 C C . ASP A 1 114 ? 4.268 -2.054 -6.928 1.00 94.50 114 ASP A C 1
ATOM 867 O O . ASP A 1 114 ? 5.377 -2.184 -7.441 1.00 94.50 114 ASP A O 1
ATOM 871 N N . ALA A 1 115 ? 3.615 -3.114 -6.436 1.00 94.44 115 ALA A N 1
ATOM 872 C CA . ALA A 1 115 ? 4.188 -4.465 -6.429 1.00 94.44 115 ALA A CA 1
ATOM 873 C C . ALA A 1 115 ? 4.217 -5.122 -7.813 1.00 94.44 115 ALA A C 1
ATOM 875 O O . ALA A 1 115 ? 5.073 -5.968 -8.067 1.00 94.44 115 ALA A O 1
ATOM 876 N N . PHE A 1 116 ? 3.260 -4.774 -8.674 1.00 91.94 116 PHE A N 1
ATOM 877 C CA . PHE A 1 116 ? 3.089 -5.383 -9.994 1.00 91.94 116 PHE A CA 1
ATOM 878 C C . PHE A 1 116 ? 3.220 -4.376 -11.137 1.00 91.94 116 PHE A C 1
ATOM 880 O O . PHE A 1 116 ? 2.895 -4.717 -12.272 1.00 91.94 116 PHE A O 1
ATOM 887 N N . LEU A 1 117 ? 3.683 -3.157 -10.839 1.00 92.56 117 LEU A N 1
ATOM 888 C CA . LEU A 1 117 ? 3.887 -2.081 -11.808 1.00 92.56 117 LEU A CA 1
ATOM 889 C C . LEU A 1 117 ? 2.628 -1.858 -12.659 1.00 92.56 117 LEU A C 1
ATOM 891 O O . LEU A 1 117 ? 2.681 -1.840 -13.892 1.00 92.56 117 LEU A O 1
ATOM 895 N N . LEU A 1 118 ? 1.456 -1.770 -12.010 1.00 92.31 118 LEU A N 1
ATOM 896 C CA . LEU A 1 118 ? 0.195 -1.753 -12.752 1.00 92.31 118 LEU A CA 1
ATOM 897 C C . LEU A 1 118 ? 0.103 -0.529 -13.658 1.00 92.31 118 LEU A C 1
ATOM 899 O O . LEU A 1 118 ? -0.240 -0.679 -14.829 1.00 92.31 118 LEU A O 1
ATOM 903 N N . HIS A 1 119 ? 0.389 0.662 -13.138 1.00 91.38 119 HIS A N 1
ATOM 904 C CA . HIS A 1 119 ? 0.301 1.891 -13.922 1.00 91.38 119 HIS A CA 1
ATOM 905 C C . HIS A 1 119 ? 1.447 2.089 -14.919 1.00 91.38 119 HIS A C 1
ATOM 907 O O . HIS A 1 119 ? 1.203 2.709 -15.953 1.00 91.38 119 HIS A O 1
ATOM 913 N N . GLU A 1 120 ? 2.630 1.541 -14.636 1.00 86.75 120 GLU A N 1
ATOM 914 C CA . GLU A 1 120 ? 3.838 1.706 -15.460 1.00 86.75 120 GLU A CA 1
ATOM 915 C C . GLU A 1 120 ? 3.901 0.678 -16.603 1.00 86.75 120 GLU A C 1
ATOM 917 O O . GLU A 1 120 ? 4.246 1.018 -17.734 1.00 86.75 120 GLU A O 1
ATOM 922 N N . GLU A 1 121 ? 3.533 -0.584 -16.344 1.00 90.75 121 GLU A N 1
ATOM 923 C CA . GLU A 1 121 ? 3.751 -1.688 -17.288 1.00 90.75 121 GLU A CA 1
ATOM 924 C C . GLU A 1 121 ? 2.466 -2.456 -17.624 1.00 90.75 121 GLU A C 1
ATOM 926 O O . GLU A 1 121 ? 2.079 -2.532 -18.796 1.00 90.75 121 GLU A O 1
ATOM 931 N N . MET A 1 122 ? 1.759 -3.011 -16.629 1.00 89.81 122 MET A N 1
ATOM 932 C CA . MET A 1 122 ? 0.656 -3.942 -16.921 1.00 89.81 122 MET A CA 1
ATOM 933 C C . MET A 1 122 ? -0.538 -3.270 -17.613 1.00 89.81 122 MET A C 1
ATOM 935 O O . MET A 1 122 ? -1.057 -3.800 -18.596 1.00 89.81 122 MET A O 1
ATOM 939 N N . LEU A 1 123 ? -1.016 -2.128 -17.113 1.00 92.06 123 LEU A N 1
ATOM 940 C CA . LEU A 1 123 ? -2.173 -1.428 -17.684 1.00 92.06 123 LEU A CA 1
ATOM 941 C C . LEU A 1 123 ? -1.847 -0.783 -19.042 1.00 92.06 123 LEU A C 1
ATOM 943 O O . LEU A 1 123 ? -2.647 -0.974 -19.968 1.00 92.06 123 LEU A O 1
ATOM 947 N N . PRO A 1 124 ? -0.686 -0.121 -19.230 1.00 90.69 124 PRO A N 1
ATOM 948 C CA . PRO A 1 124 ? -0.228 0.290 -20.557 1.00 90.69 124 PRO A CA 1
ATOM 949 C C . PRO A 1 124 ? -0.125 -0.872 -21.547 1.00 90.69 124 PRO A C 1
ATOM 951 O O . PRO A 1 124 ? -0.587 -0.742 -22.683 1.00 90.69 124 PRO A O 1
ATOM 954 N N . GLY A 1 125 ? 0.370 -2.037 -21.113 1.00 88.81 125 GLY A N 1
ATOM 955 C CA . GLY A 1 125 ? 0.411 -3.259 -21.923 1.00 88.81 125 GLY A CA 1
ATOM 956 C C . GLY A 1 125 ? -0.970 -3.769 -22.362 1.00 88.81 125 GLY A C 1
ATOM 957 O O . GLY A 1 125 ? -1.094 -4.397 -23.413 1.00 88.81 125 GLY A O 1
ATOM 958 N N . LEU A 1 126 ? -2.026 -3.449 -21.608 1.00 90.81 126 LEU A N 1
ATOM 959 C CA . LEU A 1 126 ? -3.427 -3.740 -21.944 1.00 90.81 126 LEU A CA 1
ATOM 960 C C . LEU A 1 126 ? -4.110 -2.622 -22.755 1.00 90.81 126 LEU A C 1
ATOM 962 O O . LEU A 1 126 ? -5.305 -2.708 -23.042 1.00 90.81 126 LEU A O 1
ATOM 966 N N . GLY A 1 127 ? -3.372 -1.575 -23.135 1.00 92.56 127 GLY A N 1
ATOM 967 C CA . GLY A 1 127 ? -3.878 -0.447 -23.915 1.00 92.56 127 GLY A CA 1
ATOM 968 C C . GLY A 1 127 ? -4.546 0.655 -23.089 1.00 92.56 127 GLY A C 1
ATOM 969 O O . GLY A 1 127 ? -5.181 1.538 -23.667 1.00 92.56 127 GLY A O 1
ATOM 970 N N . VAL A 1 128 ? -4.417 0.633 -21.757 1.00 93.62 128 VAL A N 1
ATOM 971 C CA . VAL A 1 128 ? -4.870 1.726 -20.885 1.00 93.62 128 VAL A CA 1
ATOM 972 C C . VAL A 1 128 ? -3.726 2.730 -20.731 1.00 93.62 128 VAL A C 1
ATOM 974 O O . VAL A 1 128 ? -2.703 2.385 -20.146 1.00 93.62 128 VAL A O 1
ATOM 977 N N . PRO A 1 129 ? -3.864 3.976 -21.217 1.00 92.31 129 PRO A N 1
ATOM 978 C CA . PRO A 1 129 ? -2.799 4.962 -21.085 1.00 92.31 129 PRO A CA 1
ATOM 979 C C . PRO A 1 129 ? -2.502 5.266 -19.616 1.00 92.31 129 PRO A C 1
ATOM 981 O O . PRO A 1 129 ? -3.424 5.481 -18.831 1.00 92.31 129 PRO A O 1
ATOM 984 N N . GLU A 1 130 ? -1.229 5.407 -19.272 1.00 89.25 130 GLU A N 1
ATOM 985 C CA . GLU A 1 130 ? -0.752 5.764 -17.928 1.00 89.25 130 GLU A CA 1
ATOM 986 C C . GLU A 1 130 ? -1.468 6.991 -17.335 1.00 89.25 130 GLU A C 1
ATOM 988 O O . GLU A 1 130 ? -1.979 6.956 -16.216 1.00 89.25 130 GLU A O 1
ATOM 993 N N . ARG A 1 131 ? -1.652 8.051 -18.135 1.00 89.88 131 ARG A N 1
ATOM 994 C CA . ARG A 1 131 ? -2.416 9.246 -17.727 1.00 89.88 131 ARG A CA 1
ATOM 995 C C . ARG A 1 131 ? -3.850 8.924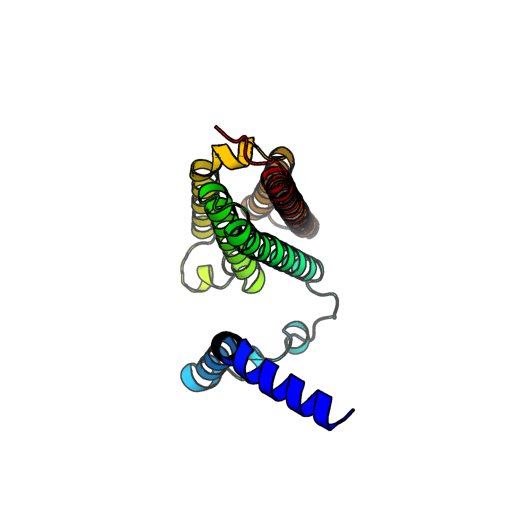 -17.301 1.00 89.88 131 ARG A C 1
ATOM 997 O O . ARG A 1 131 ? -4.386 9.578 -16.409 1.00 89.88 131 ARG A O 1
ATOM 1004 N N . ALA A 1 132 ? -4.489 7.945 -17.944 1.00 92.62 132 ALA A N 1
ATOM 1005 C CA . ALA A 1 132 ? -5.826 7.500 -17.564 1.00 92.62 132 ALA A CA 1
ATOM 1006 C C . ALA A 1 132 ? -5.792 6.740 -16.230 1.00 92.62 132 ALA A C 1
ATOM 1008 O O . ALA A 1 132 ? -6.676 6.947 -15.397 1.00 92.62 132 ALA A O 1
ATOM 1009 N N . THR A 1 133 ? -4.754 5.936 -15.990 1.00 92.38 133 THR A N 1
ATOM 1010 C CA . THR A 1 133 ? -4.526 5.266 -14.702 1.00 92.38 133 THR A CA 1
ATOM 1011 C C . THR A 1 133 ? -4.323 6.278 -13.573 1.00 92.38 133 THR A C 1
ATOM 1013 O O . THR A 1 133 ? -5.021 6.201 -12.560 1.00 92.38 133 THR A O 1
ATOM 1016 N N . TYR A 1 134 ? -3.484 7.301 -13.773 1.00 91.81 134 TYR A N 1
ATOM 1017 C CA . TYR A 1 134 ? -3.302 8.385 -12.801 1.00 91.81 134 TYR A CA 1
ATOM 1018 C C . TYR A 1 134 ? -4.598 9.141 -12.502 1.00 91.81 134 TYR A C 1
ATOM 1020 O O . TYR A 1 134 ? -4.908 9.399 -11.337 1.00 91.81 134 TYR A O 1
ATOM 1028 N N . LEU A 1 135 ? -5.406 9.451 -13.522 1.00 93.81 135 LEU A N 1
ATOM 1029 C CA . LEU A 1 135 ? -6.733 10.042 -13.317 1.00 93.81 135 LEU A CA 1
ATOM 1030 C C . LEU A 1 135 ? -7.665 9.108 -12.534 1.00 93.81 135 LEU A C 1
ATOM 1032 O O . LEU A 1 135 ? -8.436 9.575 -11.691 1.00 93.81 135 LEU A O 1
ATOM 1036 N N . GLY A 1 136 ? -7.579 7.799 -12.773 1.00 95.31 136 GLY A N 1
ATOM 1037 C CA . GLY A 1 136 ? -8.287 6.778 -12.006 1.00 95.31 136 GLY A CA 1
ATOM 1038 C C . GLY A 1 136 ? -7.910 6.811 -10.525 1.00 95.31 136 GLY A C 1
ATOM 1039 O O . GLY A 1 136 ? -8.791 6.933 -9.671 1.00 95.31 136 GLY A O 1
ATOM 1040 N N . TYR A 1 137 ? -6.614 6.791 -10.206 1.00 94.75 137 TYR A N 1
ATOM 1041 C CA . TYR A 1 137 ? -6.134 6.875 -8.824 1.00 94.75 137 TYR A CA 1
ATOM 1042 C C . TYR A 1 137 ? -6.514 8.188 -8.153 1.00 94.75 137 TYR A C 1
ATOM 1044 O O . TYR A 1 137 ? -7.043 8.168 -7.041 1.00 94.75 137 TYR A O 1
ATOM 1052 N N . LEU A 1 138 ? -6.352 9.318 -8.843 1.00 95.44 138 LEU A N 1
ATOM 1053 C CA . LEU A 1 138 ? -6.782 10.617 -8.335 1.00 95.44 138 LEU A CA 1
ATOM 1054 C C . LEU A 1 138 ? -8.286 10.633 -8.027 1.00 95.44 138 LEU A C 1
ATOM 1056 O O . LEU A 1 138 ? -8.698 11.169 -7.000 1.00 95.44 138 LEU A O 1
ATOM 1060 N N . SER A 1 139 ? -9.103 10.004 -8.875 1.00 97.31 139 SER A N 1
ATOM 1061 C CA . SER A 1 139 ? -10.553 9.901 -8.673 1.00 97.31 139 SER A CA 1
ATOM 1062 C C . SER A 1 139 ? -10.904 9.041 -7.458 1.00 97.31 139 SER A C 1
ATOM 1064 O O . SER A 1 139 ? -11.744 9.436 -6.648 1.00 97.31 139 SER A O 1
ATOM 1066 N N . VAL A 1 140 ? -10.246 7.890 -7.287 1.00 97.56 140 VAL A N 1
ATOM 1067 C CA . VAL A 1 140 ? -10.457 6.996 -6.135 1.00 97.56 140 VAL A CA 1
ATOM 1068 C C . VAL A 1 140 ? -10.016 7.667 -4.833 1.00 97.56 140 VAL A C 1
ATOM 1070 O O . VAL A 1 140 ? -10.767 7.658 -3.854 1.00 97.56 140 VAL A O 1
ATOM 1073 N N . VAL A 1 141 ? -8.838 8.298 -4.820 1.00 97.06 141 VAL A N 1
ATOM 1074 C CA . VAL A 1 141 ? -8.340 9.065 -3.668 1.00 97.06 141 VAL A CA 1
ATOM 1075 C C . VAL A 1 141 ? -9.278 10.233 -3.367 1.00 97.06 141 VAL A C 1
ATOM 1077 O O . VAL A 1 141 ? -9.682 10.408 -2.219 1.00 97.06 141 VAL A O 1
ATOM 1080 N N . GLY A 1 142 ? -9.695 10.994 -4.380 1.00 97.50 142 GLY A N 1
ATOM 1081 C CA . GLY A 1 142 ? -10.642 12.097 -4.232 1.00 97.50 142 GLY A CA 1
ATOM 1082 C C . GLY A 1 142 ? -11.972 11.644 -3.630 1.00 97.50 142 GLY A C 1
ATOM 1083 O O . GLY A 1 142 ? -12.457 12.253 -2.676 1.00 97.50 142 GLY A O 1
ATOM 1084 N N . LEU A 1 143 ? -12.533 10.533 -4.115 1.00 97.88 143 LEU A N 1
ATOM 1085 C CA . LEU A 1 143 ? -13.751 9.943 -3.561 1.00 97.88 143 LEU A CA 1
ATOM 1086 C C . LEU A 1 143 ? -13.566 9.520 -2.100 1.00 97.88 143 LEU A C 1
ATOM 1088 O O . LEU A 1 143 ? -14.410 9.840 -1.263 1.00 97.88 143 LEU A O 1
ATOM 1092 N N . TYR A 1 144 ? -12.456 8.855 -1.775 1.00 97.75 144 TYR A N 1
ATOM 1093 C CA . TYR A 1 144 ? -12.117 8.487 -0.401 1.00 97.75 144 TYR A CA 1
ATOM 1094 C C . TYR A 1 144 ? -12.057 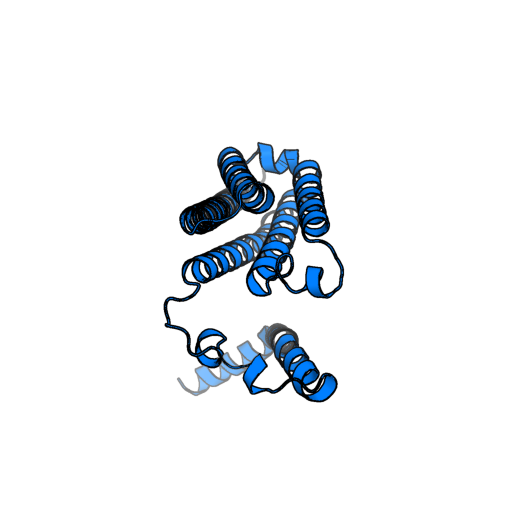9.718 0.518 1.00 97.75 144 TYR A C 1
ATOM 1096 O O . TYR A 1 144 ? -12.683 9.727 1.582 1.00 97.75 144 TYR A O 1
ATOM 1104 N N . LEU A 1 145 ? -11.371 10.783 0.091 1.00 97.12 145 LEU A N 1
ATOM 1105 C CA . LEU A 1 145 ? -11.275 12.030 0.851 1.00 97.12 145 LEU A CA 1
ATOM 1106 C C . LEU A 1 145 ? -12.649 12.680 1.049 1.00 97.12 145 LEU A C 1
ATOM 1108 O O . LEU A 1 145 ? -12.958 13.104 2.160 1.00 97.12 145 LEU A O 1
ATOM 1112 N N . MET A 1 146 ? -13.488 12.722 0.009 1.00 97.31 146 MET A N 1
ATOM 1113 C CA . MET A 1 146 ? -14.837 13.295 0.080 1.00 97.31 146 MET A CA 1
ATOM 1114 C C . MET A 1 146 ? -15.744 12.521 1.041 1.00 97.31 146 MET A C 1
ATOM 1116 O O . MET A 1 146 ? -16.378 13.118 1.912 1.00 97.31 146 MET A O 1
ATOM 1120 N N . VAL A 1 147 ? -15.786 11.191 0.919 1.00 97.56 147 VAL A N 1
ATOM 1121 C CA . VAL A 1 147 ? -16.649 10.329 1.742 1.00 97.56 147 VAL A CA 1
ATOM 1122 C C . VAL A 1 147 ? -16.237 10.379 3.214 1.00 97.56 147 VAL A C 1
ATOM 1124 O O . VAL A 1 147 ? -17.093 10.439 4.098 1.00 97.56 147 VAL A O 1
ATOM 1127 N N . PHE A 1 148 ? -14.932 10.402 3.495 1.00 96.62 148 PHE A N 1
ATOM 1128 C CA . PHE A 1 148 ? -14.406 10.317 4.857 1.00 96.62 148 PHE A CA 1
ATOM 1129 C C . PHE A 1 148 ? -13.869 11.638 5.415 1.00 96.62 148 PHE A C 1
ATOM 1131 O O . PHE A 1 148 ? -13.212 11.636 6.460 1.00 96.62 148 PHE A O 1
ATOM 1138 N N . ILE A 1 149 ? -14.209 12.780 4.805 1.00 95.94 149 ILE A N 1
ATOM 1139 C CA . ILE A 1 149 ? -13.700 14.103 5.203 1.00 95.94 149 ILE A CA 1
ATOM 1140 C C . ILE A 1 149 ? -13.904 14.392 6.694 1.00 95.94 149 ILE A C 1
ATOM 1142 O O . ILE A 1 149 ? -13.010 14.894 7.368 1.00 95.94 149 ILE A O 1
ATOM 1146 N N . ARG A 1 150 ? -15.053 13.997 7.259 1.00 93.69 150 ARG A N 1
ATOM 1147 C CA . ARG A 1 150 ? -15.352 14.184 8.688 1.00 93.69 150 ARG A CA 1
ATOM 1148 C C . ARG A 1 150 ? -14.415 13.375 9.588 1.00 93.69 150 ARG A C 1
ATOM 1150 O O . ARG A 1 150 ? -14.012 13.867 10.636 1.00 93.69 150 ARG A O 1
ATOM 1157 N N . SER A 1 151 ? -14.071 12.150 9.193 1.00 93.44 151 SER A N 1
ATOM 1158 C CA . SER A 1 151 ? -13.126 11.300 9.928 1.00 93.44 151 SER A CA 1
ATOM 1159 C C . SER A 1 151 ? -11.695 11.816 9.790 1.00 93.44 151 SER A C 1
ATOM 1161 O O . SER A 1 151 ? -10.960 11.843 10.776 1.00 93.44 151 SER A O 1
ATOM 1163 N N . ILE A 1 152 ? -11.330 12.292 8.598 1.00 95.06 152 ILE A N 1
ATOM 1164 C CA . ILE A 1 152 ? -10.009 12.851 8.303 1.00 95.06 152 ILE A CA 1
ATOM 1165 C C . ILE A 1 152 ? -9.777 14.138 9.100 1.00 95.06 152 ILE A C 1
ATOM 1167 O O . ILE A 1 152 ? -8.756 14.257 9.772 1.00 95.06 152 ILE A O 1
ATOM 1171 N N . LEU A 1 153 ? -10.738 15.064 9.134 1.00 94.38 153 LEU A N 1
ATOM 1172 C CA . LEU A 1 153 ? -10.618 16.317 9.894 1.00 94.38 153 LEU A CA 1
ATOM 1173 C C . LEU A 1 153 ? -10.527 16.108 11.417 1.00 94.38 153 LEU A C 1
ATOM 1175 O O . LEU A 1 153 ? -10.062 16.989 12.132 1.00 94.38 153 LEU A O 1
ATOM 1179 N N . GLN A 1 154 ? -10.934 14.941 11.926 1.00 90.81 154 GLN A N 1
ATOM 1180 C CA . GLN A 1 154 ? -10.769 14.551 13.335 1.00 90.81 154 GLN A CA 1
ATOM 1181 C C . GLN A 1 154 ? -9.430 13.850 13.629 1.00 90.81 154 GLN A C 1
ATOM 1183 O O . GLN A 1 154 ? -9.197 13.414 14.764 1.00 90.81 154 GLN A O 1
ATOM 1188 N N . SER A 1 155 ? -8.577 13.704 12.615 1.00 92.62 155 SER A N 1
ATOM 1189 C CA . SER A 1 155 ? -7.255 13.082 12.679 1.00 92.62 155 SER A CA 1
ATOM 1190 C C . SER A 1 155 ? -6.141 14.114 12.465 1.00 92.62 155 SER A C 1
ATOM 1192 O O . SER A 1 155 ? -6.401 15.290 12.220 1.00 92.62 155 SER A O 1
ATOM 1194 N N . GLU A 1 156 ? -4.884 13.678 12.531 1.00 92.81 156 GLU A N 1
ATOM 1195 C CA . GLU A 1 156 ? -3.710 14.505 12.213 1.00 92.81 156 GLU A CA 1
ATOM 1196 C C . GLU A 1 156 ? -3.540 14.648 10.688 1.00 92.81 156 GLU A C 1
ATOM 1198 O O . GLU A 1 156 ? -2.555 14.200 10.101 1.00 92.81 156 GLU A O 1
ATOM 1203 N N . TYR A 1 157 ? -4.533 15.254 10.030 1.00 94.69 157 TYR A N 1
ATOM 1204 C CA . TYR A 1 157 ? -4.649 15.314 8.567 1.00 94.69 157 TYR A CA 1
ATOM 1205 C C . TYR A 1 157 ? -3.506 16.065 7.873 1.00 94.69 157 TYR A C 1
ATOM 1207 O O . TYR A 1 157 ? -3.305 15.868 6.681 1.00 94.69 157 TYR A O 1
ATOM 1215 N N . LEU A 1 158 ? -2.727 16.884 8.591 1.00 96.75 158 LEU A N 1
ATOM 1216 C CA . LEU A 1 158 ? -1.526 17.519 8.036 1.00 96.75 158 LEU A CA 1
ATOM 1217 C C . LEU A 1 158 ? -0.508 16.480 7.545 1.00 96.75 158 LEU A C 1
ATOM 1219 O O . LEU A 1 158 ? 0.119 16.686 6.514 1.00 96.75 158 LEU A O 1
ATOM 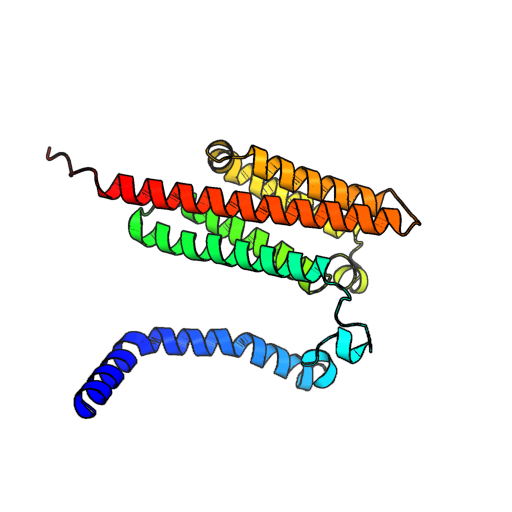1223 N N . ILE A 1 159 ? -0.383 15.342 8.235 1.00 97.19 159 ILE A N 1
ATOM 1224 C CA . ILE A 1 159 ? 0.517 14.255 7.819 1.00 97.19 159 ILE A CA 1
ATOM 1225 C C . ILE A 1 159 ? -0.012 13.591 6.541 1.00 97.19 159 ILE A C 1
ATOM 1227 O O . ILE A 1 159 ? 0.763 13.291 5.636 1.00 97.19 159 ILE A O 1
ATOM 1231 N N . LEU A 1 160 ? -1.333 13.402 6.443 1.00 97.38 160 LEU A N 1
ATOM 1232 C CA . LEU A 1 160 ? -1.967 12.896 5.225 1.00 97.38 160 LEU A CA 1
ATOM 1233 C C . LEU A 1 160 ? -1.770 13.871 4.058 1.00 97.38 160 LEU A C 1
ATOM 1235 O O . LEU A 1 160 ? -1.445 13.442 2.959 1.00 97.38 160 LEU A O 1
ATOM 1239 N N . LEU A 1 161 ? -1.916 15.176 4.297 1.00 97.19 161 LEU A N 1
ATOM 1240 C CA . LEU A 1 161 ? -1.692 16.198 3.277 1.00 97.19 161 LEU A CA 1
ATOM 1241 C C . LEU A 1 161 ? -0.236 16.208 2.796 1.00 97.19 161 LEU A C 1
ATOM 1243 O O . LEU A 1 161 ? -0.010 16.315 1.598 1.00 97.19 161 LEU A O 1
ATOM 1247 N N . LEU A 1 162 ? 0.737 16.050 3.700 1.00 97.94 162 LEU A N 1
ATOM 1248 C CA . LEU A 1 162 ? 2.147 15.896 3.326 1.00 97.94 162 LEU A CA 1
ATOM 1249 C C . LEU A 1 162 ? 2.369 14.646 2.473 1.00 97.94 162 LEU A C 1
ATOM 1251 O O . LEU A 1 162 ? 3.040 14.725 1.451 1.00 97.94 162 LEU A O 1
ATOM 1255 N N . SER A 1 163 ? 1.767 13.517 2.855 1.00 97.94 163 SER A N 1
ATOM 1256 C CA . SER A 1 163 ? 1.835 12.277 2.077 1.00 97.94 163 SER A CA 1
ATOM 1257 C C . SER A 1 163 ? 1.293 12.466 0.656 1.00 97.94 163 SER A C 1
ATOM 1259 O O . SER A 1 163 ? 1.995 12.194 -0.314 1.00 97.94 163 SER A O 1
ATOM 1261 N N . LEU A 1 164 ? 0.085 13.021 0.528 1.00 97.56 164 LEU A N 1
ATOM 1262 C CA . LEU A 1 164 ? -0.536 13.312 -0.766 1.00 97.56 164 LEU A CA 1
ATOM 1263 C C . LEU A 1 164 ? 0.244 14.360 -1.569 1.00 97.56 164 LEU A C 1
ATOM 1265 O O . LEU A 1 164 ? 0.329 14.252 -2.787 1.00 97.56 164 LEU A O 1
ATOM 1269 N N . GLY A 1 165 ? 0.825 15.357 -0.899 1.00 97.75 165 GLY A N 1
ATOM 1270 C CA . GLY A 1 165 ? 1.683 16.359 -1.522 1.00 97.75 165 GLY A CA 1
ATOM 1271 C C . GLY A 1 165 ? 2.936 15.734 -2.127 1.00 97.75 165 GLY A C 1
ATOM 1272 O O . GLY A 1 165 ? 3.264 16.024 -3.271 1.00 97.75 165 GLY A O 1
ATOM 1273 N N . PHE A 1 166 ? 3.596 14.827 -1.405 1.00 98.12 166 PHE A N 1
ATOM 1274 C CA . PHE A 1 166 ? 4.750 14.092 -1.918 1.00 98.12 166 PHE A CA 1
ATOM 1275 C C . PHE A 1 166 ? 4.395 13.156 -3.078 1.00 98.12 166 PHE A C 1
ATOM 1277 O O . PHE A 1 166 ? 5.130 13.129 -4.061 1.00 98.12 166 PHE A O 1
ATOM 1284 N N . PHE A 1 167 ? 3.254 12.462 -3.025 1.00 96.44 167 PHE A N 1
ATOM 1285 C CA . PHE A 1 167 ? 2.775 11.676 -4.168 1.00 96.44 167 PHE A CA 1
ATOM 1286 C C . PHE A 1 167 ? 2.460 12.552 -5.382 1.00 96.44 167 PHE A C 1
ATOM 1288 O O . PHE A 1 167 ? 2.853 12.222 -6.494 1.00 96.44 167 PHE A O 1
ATOM 1295 N N . GLY A 1 168 ? 1.805 13.698 -5.174 1.00 95.25 168 GLY A N 1
ATOM 1296 C CA . GLY A 1 168 ? 1.538 14.656 -6.245 1.00 95.25 168 GLY A CA 1
ATOM 1297 C C . GLY A 1 168 ? 2.816 15.235 -6.855 1.00 95.25 168 GLY A C 1
ATOM 1298 O O . GLY A 1 168 ? 2.869 15.438 -8.064 1.00 95.25 168 GLY A O 1
ATOM 1299 N N . LEU A 1 169 ? 3.852 15.466 -6.041 1.00 95.00 169 LEU A N 1
ATOM 1300 C CA . LEU A 1 169 ? 5.171 15.875 -6.525 1.00 95.00 169 LEU A CA 1
ATOM 1301 C C . LEU A 1 169 ? 5.837 14.771 -7.348 1.00 95.00 169 LEU A C 1
ATOM 1303 O O . LEU A 1 169 ? 6.321 15.074 -8.430 1.00 95.00 169 LEU A O 1
ATOM 1307 N N . SER A 1 170 ? 5.820 13.521 -6.880 1.00 93.56 170 SER A N 1
ATOM 1308 C CA . SER A 1 170 ? 6.366 12.372 -7.616 1.00 93.56 170 SER A CA 1
ATOM 1309 C C . SER A 1 170 ? 5.687 12.207 -8.981 1.00 93.56 170 SER A C 1
ATOM 1311 O O . SER A 1 170 ? 6.368 12.288 -9.996 1.00 93.56 170 SER A O 1
ATOM 1313 N N . VAL A 1 171 ? 4.351 12.137 -9.028 1.00 91.75 171 VAL A N 1
ATOM 1314 C CA . VAL A 1 171 ? 3.594 12.047 -10.295 1.00 91.75 171 VAL A CA 1
ATOM 1315 C C . VAL A 1 171 ? 3.829 13.272 -11.186 1.00 91.75 171 VAL A C 1
ATOM 1317 O O . VAL A 1 171 ? 3.888 13.170 -12.407 1.00 91.75 171 VAL A O 1
ATOM 1320 N N . GLY A 1 172 ? 3.963 14.464 -10.598 1.00 90.81 172 GLY A N 1
ATOM 1321 C CA . GLY A 1 172 ? 4.278 15.674 -11.354 1.00 90.81 172 GLY A CA 1
ATOM 1322 C C . GLY A 1 172 ? 5.674 15.637 -11.983 1.00 90.81 172 GLY A C 1
ATOM 1323 O O . GLY A 1 172 ? 5.847 16.112 -13.103 1.00 90.81 172 GLY A O 1
ATOM 1324 N N . ILE A 1 173 ? 6.664 15.084 -11.281 1.00 89.69 173 ILE A N 1
ATOM 1325 C CA . ILE A 1 173 ? 8.017 14.912 -11.817 1.00 89.69 173 ILE A CA 1
ATOM 1326 C C . ILE A 1 173 ? 7.978 13.940 -12.998 1.00 89.69 173 ILE A C 1
ATOM 1328 O O . ILE A 1 173 ? 8.457 14.310 -14.068 1.00 89.69 173 ILE A O 1
ATOM 1332 N N . ASP A 1 174 ? 7.332 12.788 -12.828 1.00 85.81 174 ASP A N 1
ATOM 1333 C CA . ASP A 1 174 ? 7.201 11.760 -13.864 1.00 85.81 174 ASP A CA 1
ATOM 1334 C C . ASP A 1 174 ? 6.515 12.290 -15.145 1.00 85.81 174 ASP A C 1
ATOM 1336 O O . ASP A 1 174 ? 7.043 12.204 -16.254 1.00 85.81 174 ASP A O 1
ATOM 1340 N N . VAL A 1 175 ? 5.380 12.984 -14.998 1.00 85.00 175 VAL A N 1
ATOM 1341 C CA . VAL A 1 175 ? 4.589 13.451 -16.151 1.00 85.00 175 VAL A CA 1
ATOM 1342 C C . VAL A 1 175 ? 5.230 14.628 -16.900 1.00 85.00 175 VAL A C 1
ATOM 1344 O O . VAL A 1 175 ? 5.041 14.760 -18.116 1.00 85.00 175 VAL A O 1
ATOM 1347 N N . PHE A 1 176 ? 5.908 15.542 -16.194 1.00 83.31 176 PHE A N 1
ATOM 1348 C CA . PHE A 1 176 ? 6.339 16.828 -16.763 1.00 83.31 176 PHE A CA 1
ATOM 1349 C C . PHE A 1 176 ? 7.846 16.951 -16.999 1.00 83.31 176 PHE A C 1
ATOM 1351 O O . PHE A 1 176 ? 8.255 17.848 -17.744 1.00 83.31 176 PHE A O 1
ATOM 1358 N N . VAL A 1 177 ? 8.679 16.115 -16.377 1.00 78.88 177 VAL A N 1
ATOM 1359 C CA . VAL A 1 177 ? 10.135 16.283 -16.392 1.00 78.88 177 VAL A CA 1
ATOM 1360 C C . VAL A 1 177 ? 10.802 15.067 -17.021 1.00 78.88 177 VAL A C 1
ATOM 1362 O O . VAL A 1 177 ? 10.782 13.975 -16.477 1.00 78.88 177 VAL A O 1
ATOM 1365 N N . PHE A 1 178 ? 11.473 15.268 -18.155 1.00 76.31 178 PHE A N 1
ATOM 1366 C CA . PHE A 1 178 ? 12.175 14.194 -18.858 1.00 76.31 178 PHE A CA 1
ATOM 1367 C C . PHE A 1 178 ? 13.696 14.295 -18.683 1.00 76.31 178 PHE A C 1
ATOM 1369 O O . PHE A 1 178 ? 14.278 15.375 -18.802 1.00 76.31 178 PHE A O 1
ATOM 1376 N N . GLY A 1 179 ? 14.361 13.146 -18.522 1.00 65.25 179 GLY A N 1
ATOM 1377 C CA . GLY A 1 179 ? 15.681 12.951 -19.133 1.00 65.25 179 GLY A CA 1
ATOM 1378 C C . GLY A 1 179 ? 16.938 13.179 -18.289 1.00 65.25 179 GLY A C 1
ATOM 1379 O O . GLY A 1 179 ? 17.966 13.515 -18.870 1.00 65.25 179 GLY A O 1
ATOM 1380 N N . THR A 1 180 ? 16.934 12.948 -16.968 1.00 79.31 180 THR A N 1
ATOM 1381 C CA . THR A 1 180 ? 18.201 12.804 -16.209 1.00 79.31 180 THR A CA 1
ATOM 1382 C C . THR A 1 180 ? 18.091 11.813 -15.044 1.00 79.31 180 THR A C 1
ATOM 1384 O O . THR A 1 180 ? 17.023 11.640 -14.471 1.00 79.31 180 THR A O 1
ATOM 1387 N N . SER A 1 181 ? 19.211 11.215 -14.619 1.00 82.44 181 SER A N 1
ATOM 1388 C CA . SER A 1 181 ? 19.267 10.353 -13.421 1.00 82.44 181 SER A CA 1
ATOM 1389 C C . SER A 1 181 ? 18.852 11.071 -12.130 1.00 82.44 181 SER A C 1
ATOM 1391 O O . SER A 1 181 ? 18.369 10.437 -11.197 1.00 82.44 181 SER A O 1
ATOM 1393 N N . LEU A 1 182 ? 19.025 12.396 -12.072 1.00 86.25 182 LEU A N 1
ATOM 1394 C CA . LEU A 1 182 ? 18.590 13.206 -10.936 1.00 86.25 182 LEU A CA 1
ATOM 1395 C C . LEU A 1 182 ? 17.059 13.284 -10.843 1.00 86.25 182 LEU A C 1
ATOM 1397 O O . LEU A 1 182 ? 16.529 13.329 -9.740 1.00 86.25 182 LEU A O 1
ATOM 1401 N N . VAL A 1 183 ? 16.364 13.287 -11.983 1.00 87.81 183 VAL A N 1
ATOM 1402 C CA . VAL A 1 183 ? 14.895 13.327 -12.043 1.00 87.81 183 VAL A CA 1
ATOM 1403 C C . VAL A 1 183 ? 14.313 12.053 -11.444 1.00 87.81 183 VAL A C 1
ATOM 1405 O O . VAL A 1 183 ? 13.556 12.163 -10.486 1.00 87.81 183 VAL A O 1
ATOM 1408 N N . PHE A 1 184 ? 14.779 10.880 -11.886 1.00 85.88 184 PHE A N 1
ATOM 1409 C CA . PHE A 1 184 ? 14.371 9.591 -11.310 1.00 85.88 184 PHE A CA 1
ATOM 1410 C C . PHE A 1 184 ? 14.665 9.512 -9.808 1.00 85.88 184 PHE A C 1
ATOM 1412 O O . PHE A 1 184 ? 13.821 9.113 -9.015 1.00 85.88 184 PHE A O 1
ATOM 1419 N N . PHE A 1 185 ? 15.842 9.979 -9.375 1.00 90.94 185 PHE A N 1
ATOM 1420 C CA . PHE A 1 185 ? 16.169 10.010 -7.949 1.00 90.94 185 PHE A CA 1
ATOM 1421 C C . PHE A 1 185 ? 15.204 10.887 -7.137 1.00 90.94 185 PHE A C 1
ATOM 1423 O O . PHE A 1 185 ? 14.811 10.510 -6.031 1.00 90.94 185 PHE A O 1
ATOM 1430 N N . LEU A 1 186 ? 14.840 12.069 -7.645 1.00 91.88 186 LEU A N 1
ATOM 1431 C CA . LEU A 1 186 ? 13.911 12.976 -6.967 1.00 91.88 186 LEU A CA 1
ATOM 1432 C C . LEU A 1 186 ? 12.484 12.425 -6.956 1.00 91.88 186 LEU A C 1
ATOM 1434 O O . LEU A 1 186 ? 11.807 12.505 -5.930 1.00 91.88 186 LEU A O 1
ATOM 1438 N N . GLU A 1 187 ? 12.045 11.855 -8.069 1.00 91.06 187 GLU A N 1
ATOM 1439 C CA . GLU A 1 187 ? 10.764 11.175 -8.202 1.00 91.06 187 GLU A CA 1
ATOM 1440 C C . GLU A 1 187 ? 10.634 10.042 -7.172 1.00 91.06 187 GLU A C 1
ATOM 1442 O O . GLU A 1 187 ? 9.767 10.106 -6.299 1.00 91.06 187 GLU A O 1
ATOM 1447 N N . ASP A 1 188 ? 11.574 9.094 -7.164 1.00 92.12 188 ASP A N 1
ATOM 1448 C CA . ASP A 1 188 ? 11.591 7.960 -6.234 1.00 92.12 188 ASP A CA 1
ATOM 1449 C C . ASP A 1 188 ? 11.693 8.410 -4.773 1.00 92.12 188 ASP A C 1
ATOM 1451 O O . ASP A 1 188 ? 11.013 7.887 -3.883 1.00 92.12 188 ASP A O 1
ATOM 1455 N N . SER A 1 189 ? 12.531 9.415 -4.499 1.00 95.00 189 SER A N 1
ATOM 1456 C CA . SER A 1 189 ? 12.701 9.949 -3.144 1.00 95.00 189 SER A CA 1
ATOM 1457 C C . SER A 1 189 ? 11.417 10.599 -2.636 1.00 95.00 189 SER A C 1
ATOM 1459 O O . SER A 1 189 ? 11.035 10.400 -1.480 1.00 95.00 189 SER A O 1
ATOM 1461 N N . THR A 1 190 ? 10.734 11.374 -3.483 1.00 96.56 190 THR A N 1
ATOM 1462 C CA . THR A 1 190 ? 9.460 12.003 -3.114 1.00 96.56 190 THR A CA 1
ATOM 1463 C C . THR A 1 190 ? 8.362 10.959 -2.947 1.00 96.56 190 THR A C 1
ATOM 1465 O O . THR A 1 190 ? 7.662 11.004 -1.935 1.00 96.56 190 THR A O 1
ATOM 1468 N N . LYS A 1 191 ? 8.278 9.951 -3.826 1.00 96.19 191 LYS A N 1
ATOM 1469 C CA . LYS A 1 191 ? 7.369 8.804 -3.672 1.00 96.19 191 LYS A CA 1
ATOM 1470 C C . LYS A 1 191 ? 7.575 8.122 -2.321 1.00 96.19 191 LYS A C 1
ATOM 1472 O O . LYS A 1 191 ? 6.632 8.009 -1.536 1.00 96.19 191 LYS A O 1
ATOM 1477 N N . LEU A 1 192 ? 8.816 7.763 -1.984 1.00 97.56 192 LEU A N 1
ATOM 1478 C CA . LEU A 1 192 ? 9.147 7.087 -0.728 1.00 97.56 192 LEU A CA 1
ATOM 1479 C C . LEU A 1 192 ? 8.818 7.935 0.512 1.00 97.56 192 LEU A C 1
ATOM 1481 O O . LEU A 1 192 ? 8.291 7.411 1.496 1.00 97.56 192 LEU A O 1
ATOM 1485 N N . LEU A 1 193 ? 9.075 9.248 0.482 1.00 98.19 193 LEU A N 1
ATOM 148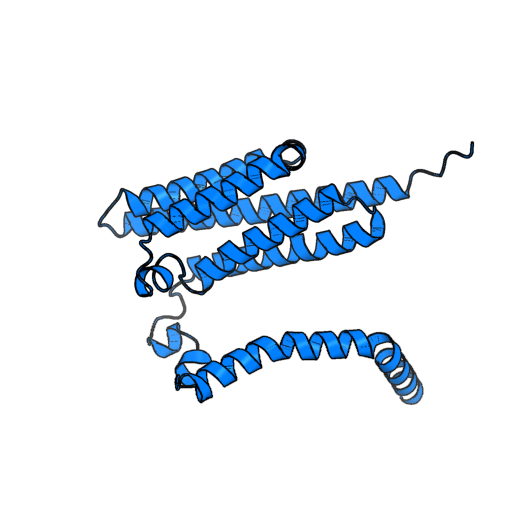6 C CA . LEU A 1 193 ? 8.653 10.160 1.555 1.00 98.19 193 LEU A CA 1
ATOM 1487 C C . LEU A 1 193 ? 7.126 10.190 1.704 1.00 98.19 193 LEU A C 1
ATOM 1489 O O . LEU A 1 193 ? 6.618 10.163 2.830 1.00 98.19 193 LEU A O 1
ATOM 1493 N N . GLY A 1 194 ? 6.399 10.172 0.585 1.00 98.38 194 GLY A N 1
ATOM 1494 C CA . GLY A 1 194 ? 4.947 10.026 0.556 1.00 98.38 194 GLY A CA 1
ATOM 1495 C C . GLY A 1 194 ? 4.476 8.768 1.284 1.00 98.38 194 GLY A C 1
ATOM 1496 O O . GLY A 1 194 ? 3.604 8.864 2.155 1.00 98.38 194 GLY A O 1
ATOM 1497 N N . ILE A 1 195 ? 5.106 7.619 1.015 1.00 98.50 195 ILE A N 1
ATOM 1498 C CA . ILE A 1 195 ? 4.808 6.327 1.662 1.00 98.50 195 ILE A CA 1
ATOM 1499 C C . ILE A 1 195 ? 5.131 6.371 3.164 1.00 98.50 195 ILE A C 1
ATOM 1501 O O . ILE A 1 195 ? 4.322 5.937 3.988 1.00 98.50 195 ILE A O 1
ATOM 1505 N N . CYS A 1 196 ? 6.271 6.946 3.557 1.00 98.50 196 CYS A N 1
ATOM 1506 C CA . CYS A 1 196 ? 6.637 7.127 4.967 1.00 98.50 196 CYS A CA 1
ATOM 1507 C C . CYS A 1 196 ? 5.580 7.941 5.731 1.00 98.50 196 CYS A C 1
ATOM 1509 O O . CYS A 1 196 ? 5.136 7.542 6.815 1.00 98.50 196 CYS A O 1
ATOM 1511 N N . CYS A 1 197 ? 5.141 9.069 5.161 1.00 98.50 197 CYS A N 1
ATOM 1512 C CA . CYS A 1 197 ? 4.074 9.885 5.736 1.00 98.50 197 CYS A CA 1
ATOM 1513 C C . CYS A 1 197 ? 2.737 9.130 5.771 1.00 98.50 197 CYS A C 1
ATOM 1515 O O . CYS A 1 197 ? 2.025 9.216 6.773 1.00 98.50 197 CYS A O 1
ATOM 1517 N N . TRP A 1 198 ? 2.415 8.358 4.728 1.00 98.56 198 TRP A N 1
ATOM 1518 C CA . TRP A 1 198 ? 1.200 7.541 4.662 1.00 98.56 198 TRP A CA 1
ATOM 1519 C C . TRP A 1 198 ? 1.146 6.518 5.796 1.00 98.56 198 TRP A C 1
ATOM 1521 O O . TRP A 1 198 ? 0.150 6.440 6.524 1.00 98.56 198 TRP A O 1
ATOM 1531 N N . PHE A 1 199 ? 2.234 5.769 5.987 1.00 98.62 199 PHE A N 1
ATOM 1532 C CA . PHE A 1 199 ? 2.367 4.798 7.067 1.00 98.62 199 PHE A CA 1
ATOM 1533 C C . PHE A 1 199 ? 2.225 5.463 8.434 1.00 98.62 199 PHE A C 1
ATOM 1535 O O . PHE A 1 199 ? 1.417 5.030 9.263 1.00 98.62 199 PHE A O 1
ATOM 1542 N N . TYR A 1 200 ? 2.963 6.552 8.664 1.00 98.44 200 TYR A N 1
ATOM 1543 C CA . TYR A 1 200 ? 2.920 7.254 9.941 1.00 98.44 200 TYR A CA 1
ATOM 1544 C C . TYR A 1 200 ? 1.520 7.807 10.244 1.00 98.44 200 TYR A C 1
ATOM 1546 O O . TYR A 1 200 ? 1.030 7.662 11.367 1.00 98.44 200 TYR A O 1
ATOM 1554 N N . TYR A 1 201 ? 0.833 8.371 9.247 1.00 98.44 201 TYR A N 1
ATOM 1555 C CA . TYR A 1 201 ? -0.550 8.826 9.387 1.00 98.44 201 TYR A CA 1
ATOM 1556 C C . TYR A 1 201 ? -1.478 7.690 9.839 1.00 98.44 201 TYR A C 1
ATOM 1558 O O . TYR A 1 201 ? -2.176 7.821 10.851 1.00 98.44 201 TYR A O 1
ATOM 1566 N N . HIS A 1 202 ? -1.450 6.547 9.147 1.00 98.12 202 HIS A N 1
ATOM 1567 C CA . HIS A 1 202 ? -2.305 5.407 9.480 1.00 98.12 202 HIS A CA 1
ATOM 1568 C C . HIS A 1 202 ? -1.981 4.815 10.853 1.00 98.12 202 HIS A C 1
ATOM 1570 O O . HIS A 1 202 ? -2.896 4.469 11.606 1.00 98.12 202 HIS A O 1
ATOM 1576 N N . TRP A 1 203 ? -0.706 4.787 11.241 1.00 97.81 203 TRP A N 1
ATOM 1577 C CA . TRP A 1 203 ? -0.285 4.423 12.593 1.00 97.81 203 TRP A CA 1
ATOM 1578 C C . TRP A 1 203 ? -0.902 5.334 13.661 1.00 97.81 203 TRP A C 1
ATOM 1580 O O . TRP A 1 203 ? -1.473 4.847 14.645 1.00 97.81 203 TRP A O 1
ATOM 1590 N N . ARG A 1 204 ? -0.853 6.658 13.464 1.00 97.44 204 ARG A N 1
ATOM 1591 C CA . ARG A 1 204 ? -1.434 7.644 14.394 1.00 97.44 204 ARG A CA 1
ATOM 1592 C C . ARG A 1 204 ? -2.949 7.505 14.500 1.00 97.44 204 ARG A C 1
ATOM 1594 O O . ARG A 1 204 ? -3.482 7.495 15.614 1.00 97.44 204 ARG A O 1
ATOM 1601 N N . VAL A 1 205 ? -3.634 7.345 13.368 1.00 96.00 205 VAL A N 1
ATOM 1602 C CA . VAL A 1 205 ? -5.085 7.106 13.311 1.00 96.00 205 VAL A CA 1
ATOM 1603 C C . VAL A 1 205 ? -5.457 5.852 14.100 1.00 96.00 205 VAL A C 1
ATOM 1605 O O . VAL A 1 205 ? -6.303 5.922 14.996 1.00 96.00 205 VAL A O 1
ATOM 1608 N N . CYS A 1 206 ? -4.797 4.725 13.819 1.00 95.25 206 CYS A N 1
ATOM 1609 C CA . CYS A 1 206 ? -5.088 3.452 14.475 1.00 95.25 206 CYS A CA 1
ATOM 1610 C C . CYS A 1 206 ? -4.891 3.547 15.992 1.00 95.25 206 CYS A C 1
ATOM 1612 O O . CYS A 1 206 ? -5.783 3.193 16.766 1.00 95.25 206 CYS A O 1
ATOM 1614 N N . ARG A 1 207 ? -3.761 4.119 16.428 1.00 94.62 207 ARG A N 1
ATOM 1615 C CA . ARG A 1 207 ? -3.460 4.327 17.850 1.00 94.62 207 ARG A CA 1
ATOM 1616 C C . ARG A 1 207 ? -4.500 5.217 18.536 1.00 94.62 207 ARG A C 1
ATOM 1618 O O . ARG A 1 207 ? -4.955 4.896 19.632 1.00 94.62 207 ARG A O 1
ATOM 1625 N N . SER A 1 208 ? -4.902 6.317 17.898 1.00 92.88 208 SER A N 1
ATOM 1626 C CA . SER A 1 208 ? -5.923 7.234 18.424 1.00 92.88 208 SER A CA 1
ATOM 1627 C C . SER A 1 208 ? -7.273 6.537 18.609 1.00 92.88 208 SER A C 1
ATOM 1629 O O . SER A 1 208 ? -7.923 6.689 19.647 1.00 92.88 208 SER A O 1
ATOM 1631 N N . PHE A 1 209 ? -7.692 5.724 17.638 1.00 91.44 209 PHE A N 1
ATOM 1632 C CA . PHE A 1 209 ? -8.972 5.019 17.702 1.00 91.44 209 PHE A CA 1
ATOM 1633 C C . PHE A 1 209 ? -8.994 3.934 18.777 1.00 91.44 209 PHE A C 1
ATOM 1635 O O . PHE A 1 209 ? -9.973 3.860 19.523 1.00 91.44 209 PHE A O 1
ATOM 1642 N N . LEU A 1 210 ? -7.918 3.155 18.916 1.00 90.19 210 LEU A N 1
ATOM 1643 C CA . LEU A 1 210 ? -7.806 2.142 19.969 1.00 90.19 210 LEU A CA 1
ATOM 1644 C C . LEU A 1 210 ? -7.825 2.769 21.368 1.00 90.19 210 LEU A C 1
ATOM 1646 O O . LEU A 1 210 ? -8.573 2.309 22.229 1.00 90.19 210 LEU A O 1
ATOM 1650 N N . ASN A 1 211 ? -7.092 3.867 21.576 1.00 89.19 211 ASN A N 1
ATOM 1651 C CA . ASN A 1 211 ? -7.066 4.577 22.860 1.00 89.19 211 ASN A CA 1
ATOM 1652 C C . ASN A 1 211 ? -8.430 5.178 23.237 1.00 89.19 211 ASN A C 1
ATOM 1654 O O . ASN A 1 211 ? -8.817 5.195 24.403 1.00 89.19 211 ASN A O 1
ATOM 1658 N N . ARG A 1 212 ? -9.188 5.683 22.256 1.00 83.69 212 ARG A N 1
ATOM 1659 C CA . ARG A 1 212 ? -10.546 6.198 22.502 1.00 83.69 212 ARG A CA 1
ATOM 1660 C C . ARG A 1 212 ? -11.539 5.078 22.803 1.00 83.69 212 ARG A C 1
ATOM 1662 O O . ARG A 1 212 ? -12.507 5.316 23.516 1.00 83.69 212 ARG A O 1
ATOM 1669 N N . SER A 1 213 ? -11.314 3.882 22.260 1.00 80.50 213 SER A N 1
ATOM 1670 C CA . SER A 1 213 ? -12.148 2.714 22.540 1.00 80.50 213 SER A CA 1
ATOM 1671 C C . SER A 1 213 ? -11.987 2.239 23.984 1.00 80.50 213 SER A C 1
ATOM 1673 O O . SER A 1 213 ? -12.987 1.995 24.646 1.00 80.50 213 SER A O 1
ATOM 1675 N N . THR A 1 214 ? -10.754 2.172 24.497 1.00 74.94 214 THR A N 1
ATOM 1676 C CA . THR A 1 214 ? -10.495 1.758 25.888 1.00 74.94 214 THR A CA 1
ATOM 1677 C C . THR A 1 214 ? -11.013 2.778 26.903 1.00 74.94 214 THR A C 1
ATOM 1679 O O . THR A 1 214 ? -11.559 2.409 27.938 1.00 74.94 214 THR A O 1
ATOM 1682 N N . ALA A 1 215 ? -10.914 4.075 26.598 1.00 71.81 215 ALA A N 1
ATOM 1683 C CA . ALA A 1 215 ? -11.483 5.122 27.448 1.00 71.81 215 ALA A CA 1
ATOM 1684 C C . ALA A 1 215 ? -13.026 5.086 27.506 1.00 71.81 215 ALA A C 1
ATOM 1686 O O . ALA A 1 215 ? -13.607 5.511 28.502 1.00 71.81 215 ALA A O 1
ATOM 1687 N N . GLY A 1 216 ? -13.688 4.592 26.451 1.00 61.59 216 GLY A N 1
ATOM 1688 C CA . GLY A 1 216 ? -15.142 4.415 26.406 1.00 61.59 216 GLY A CA 1
ATOM 1689 C C . GLY A 1 216 ? -15.646 3.248 27.261 1.00 61.59 216 GLY A C 1
ATOM 1690 O O . GLY A 1 216 ? -16.701 3.376 27.874 1.00 61.59 216 GLY A O 1
ATOM 1691 N N . GLU A 1 217 ? -14.878 2.158 27.355 1.00 57.09 217 GLU A N 1
ATOM 1692 C CA . GLU A 1 217 ? -15.190 0.989 28.201 1.00 57.09 217 GLU A CA 1
ATOM 1693 C C . GLU A 1 217 ? -15.083 1.299 29.708 1.00 57.09 217 GLU A C 1
ATOM 1695 O O . GLU A 1 217 ? -15.808 0.718 30.509 1.00 57.09 217 GLU A O 1
ATOM 1700 N N . ASN A 1 218 ? -14.230 2.253 30.102 1.00 56.28 218 ASN A N 1
ATOM 1701 C CA . ASN A 1 218 ? -13.994 2.614 31.508 1.00 56.28 218 ASN A CA 1
ATOM 1702 C C . ASN A 1 218 ? -14.967 3.657 32.092 1.00 56.28 218 ASN A C 1
ATOM 1704 O O . ASN A 1 218 ? -14.785 4.072 33.238 1.00 56.28 218 ASN A O 1
ATOM 1708 N N . LYS A 1 219 ? -15.994 4.108 31.358 1.00 47.69 219 LYS A N 1
ATOM 1709 C CA . LYS A 1 219 ? -17.068 4.907 31.970 1.00 47.69 219 LYS A CA 1
ATOM 1710 C C . LYS A 1 219 ? -18.055 3.952 32.653 1.00 47.69 219 LYS A C 1
ATOM 1712 O O . LYS A 1 219 ? -18.746 3.234 31.931 1.00 47.69 219 LYS A O 1
ATOM 1717 N N . PRO A 1 220 ? -18.156 3.924 34.001 1.00 43.69 220 PRO A N 1
ATOM 1718 C CA . PRO A 1 220 ? -19.189 3.135 34.659 1.00 43.69 220 PRO A CA 1
ATOM 1719 C C . PRO A 1 220 ? -20.548 3.588 34.132 1.00 43.69 220 PRO A C 1
ATOM 1721 O O . PRO A 1 220 ? -20.795 4.791 34.001 1.00 43.69 220 PRO A O 1
ATOM 1724 N N . ALA A 1 221 ? -21.397 2.619 33.789 1.00 48.56 221 ALA A N 1
ATOM 1725 C CA . ALA A 1 221 ? -22.777 2.871 33.416 1.00 48.56 221 ALA A CA 1
ATOM 1726 C C . ALA A 1 221 ? -23.403 3.729 34.519 1.00 48.56 221 ALA A C 1
ATOM 1728 O O . ALA A 1 221 ? -23.541 3.283 35.658 1.00 48.56 221 ALA A O 1
ATOM 1729 N N . ALA A 1 222 ? -23.705 4.986 34.200 1.00 45.84 222 ALA A N 1
ATOM 1730 C CA . ALA A 1 222 ? -24.496 5.819 35.079 1.00 45.84 222 ALA A CA 1
ATOM 1731 C C . ALA A 1 222 ? -25.866 5.143 35.169 1.00 45.84 222 ALA A C 1
ATOM 1733 O O . ALA A 1 222 ? -26.637 5.174 34.212 1.00 45.84 222 ALA A O 1
ATOM 1734 N N . HIS A 1 223 ? -26.100 4.446 36.279 1.00 46.41 223 HIS A N 1
ATOM 1735 C CA . HIS A 1 223 ? -27.407 3.937 36.646 1.00 46.41 223 HIS A CA 1
ATOM 1736 C C . HIS A 1 223 ? -28.384 5.119 36.662 1.00 46.41 223 HIS A C 1
ATOM 1738 O O . HIS A 1 223 ? -28.203 6.059 37.438 1.00 46.41 223 HIS A O 1
ATOM 1744 N N . SER A 1 224 ? -29.373 5.067 35.774 1.00 46.62 224 SER A N 1
ATOM 1745 C CA . SER A 1 224 ? -30.623 5.824 35.846 1.00 46.62 224 SER A CA 1
ATOM 1746 C C . SER A 1 224 ? -31.733 4.865 36.238 1.00 46.62 224 SER A C 1
ATOM 1748 O O . SER A 1 224 ? -31.814 3.821 35.546 1.00 46.62 224 SER A O 1
#

Mean predicted aligned error: 6.86 Å

Foldseek 3Di:
DVVVVVVVVVVCCVVCVVVVVVCCVVVCVVVVVLVCCCPVVVDPNCVVPPDPCVVVVHDPCPCVLLVLLLVLLVLLLVLLVVLLVVLCVQPVPPLLSVLSVLLNVLSVVVSCCSVVVCLNPVVVVVVNHSVNVVVVNVVSVVVSCVVCVVVCVVFPVVLVVLLVVLQVVLVCLVPPPDDDPVSVVSSSVSNSSSSVSSSVRSVRSSVVSVVVSVVVVPDPPPDD

Secondary structure (DSSP, 8-state):
-HHHHHHHHHHHHHHHHHHHHHHHHHHHHHHHHHHHHHHHH---HHHHHS-HHHHTT--TTTTHHHHHHHHHHHHHHHHHHHHHHHHHHHH--HHHHHHHHHHHHHHHHHHHHHHHTIIIIIHHHTT--HHHHHHHHHHHHHHHHHHHHHHHHTS-HHHHHHHHHHHHHHHHHHHH--S-HHHHHHHHHHHHHHHHHHHHHHHHHHHHHHHHHHHHHTS-----

Nearest PDB structures (foldseek):
  8yrj-assembly1_B  TM=2.744E-01  e=1.900E+00  Mus musculus
  6qv1-assembly1_B  TM=3.095E-01  e=9.333E+00  Thermotoga maritima MSB8

Organism: Coraliomargarita akajimensis (strain DSM 45221 / IAM 15411 / JCM 23193 / KCTC 12865 / 04OKA010-24) (NCBI:txid583355)